Protein AF-A0A928SV42-F1 (afdb_monomer_lite)

Secondary structure (DSSP, 8-state):
-PEEEE--GGGTTPEEEEESS-TT-EE-TTSEEEEEEETTEEEEEEPSS-EEEEEE---SS-B--TT-EEEEEESTT------TTTEEEEEEEEEEE-TTT--EEEE-SS-SEEE-TTT--EEE--HHIIIIIIHHHHHHHTSTT-EE--B-TTS-EEEEEE---B-TTT-PBPPHHHHHHHHHHHTTT--EEEE-TTT--EEEEEPPPTTHHHHSTTEEEEEEE---PPPSSPPPPEEEE-TTT-PEEEE-SS-SEEE-TTT--EEEPPHHHHHHHS--PPP--EEEEEE--

Radius of gyration: 22.11 Å; chains: 1; bounding box: 54×41×66 Å

pLDDT: mean 91.89, std 8.22, range [43.06, 98.31]

Foldseek 3Di:
DWDFFWAAQVCAQWWWDFAPDDFLAWFAFQQFGGWTADPNDIDTDGGHHTETFHFAQADDRDGDGHGHTGTIGDHRVDDLLDDLLFKWKKKKFKWWADPPPRDIATDQDQDQWAARLPWRDIDGCDPCNCQVVPLVQQVQQSPGNGWGFDDDDNGMTITMHRGADADQPRRHHFRVVLVVVQLVQQVVVHWGWGADPPPRDIKTKHARDPCVCVRHPQFRIKIRGDRPDDPPPQQAWDWDQDPPPRDTDTDQQNGQWDQDPPPRDTDGHDPVRNCSRRPRDDRTMMMTMGGRD

Structure (mmCIF, N/CA/C/O backbone):
data_AF-A0A928SV42-F1
#
_entry.id   AF-A0A928SV42-F1
#
loop_
_atom_site.group_PDB
_atom_site.id
_atom_site.type_symbol
_atom_site.label_atom_id
_atom_site.label_alt_id
_atom_site.label_comp_id
_atom_site.label_asym_id
_atom_site.label_entity_id
_atom_site.label_seq_id
_atom_site.pdbx_PDB_ins_code
_atom_site.Cartn_x
_atom_site.Cartn_y
_atom_site.Cartn_z
_atom_site.occupancy
_atom_site.B_iso_or_equiv
_atom_site.auth_seq_id
_atom_site.auth_comp_id
_atom_site.auth_asym_id
_atom_site.auth_atom_id
_atom_site.pdbx_PDB_model_num
ATOM 1 N N . MET A 1 1 ? 2.203 -3.715 23.161 1.00 85.88 1 MET A N 1
ATOM 2 C CA . MET A 1 1 ? 2.056 -3.265 21.767 1.00 85.88 1 MET A CA 1
ATOM 3 C C . MET A 1 1 ? 0.666 -3.636 21.308 1.00 85.88 1 MET A C 1
ATOM 5 O O . MET A 1 1 ? 0.313 -4.813 21.432 1.00 85.88 1 MET A O 1
ATOM 9 N N . PRO A 1 2 ? -0.079 -2.678 20.741 1.00 92.88 2 PRO A N 1
ATOM 10 C CA . PRO A 1 2 ? -1.390 -2.936 20.174 1.00 92.88 2 PRO A CA 1
ATOM 11 C C . PRO A 1 2 ? -1.325 -4.032 19.109 1.00 92.88 2 PRO A C 1
ATOM 13 O O . PRO A 1 2 ? -0.446 -4.031 18.241 1.00 92.88 2 PRO A O 1
ATOM 16 N N . LYS A 1 3 ? -2.269 -4.966 19.161 1.00 95.31 3 LYS A N 1
ATOM 17 C CA . LYS A 1 3 ? -2.487 -5.986 18.138 1.00 95.31 3 LYS A CA 1
ATOM 18 C C . LYS A 1 3 ? -3.534 -5.487 17.149 1.00 95.31 3 LYS A C 1
ATOM 20 O O . LYS A 1 3 ? -4.475 -4.786 17.509 1.00 95.31 3 LYS A O 1
ATOM 25 N N . THR A 1 4 ? -3.341 -5.808 15.875 1.00 96.50 4 THR A N 1
ATOM 26 C CA . THR A 1 4 ? -4.269 -5.419 14.809 1.00 96.50 4 THR A CA 1
ATOM 27 C C . THR A 1 4 ? -5.269 -6.539 14.569 1.00 96.50 4 THR A C 1
ATOM 29 O O . THR A 1 4 ? -4.887 -7.632 14.155 1.00 96.50 4 THR A O 1
ATOM 32 N N . GLU A 1 5 ? -6.548 -6.257 14.788 1.00 97.38 5 GLU A N 1
ATOM 33 C CA . GLU A 1 5 ? -7.643 -7.124 14.364 1.00 97.38 5 GLU A CA 1
ATOM 34 C C . GLU A 1 5 ? -7.784 -7.028 12.848 1.00 97.38 5 GLU A C 1
ATOM 36 O O . GLU A 1 5 ? -7.857 -5.930 12.284 1.00 97.38 5 GLU A O 1
ATOM 41 N N . ARG A 1 6 ? -7.800 -8.176 12.174 1.00 96.19 6 ARG A N 1
ATOM 42 C CA . ARG A 1 6 ? -7.808 -8.255 10.711 1.00 96.19 6 ARG A CA 1
ATOM 43 C C . ARG A 1 6 ? -9.040 -8.983 10.225 1.00 96.19 6 ARG A C 1
ATOM 45 O O . ARG A 1 6 ? -9.454 -9.970 10.827 1.00 96.19 6 ARG A O 1
ATOM 52 N N . LEU A 1 7 ? -9.581 -8.533 9.099 1.00 95.81 7 LEU A N 1
ATOM 53 C CA . LEU A 1 7 ? -10.720 -9.192 8.486 1.00 95.81 7 LEU A CA 1
ATOM 54 C C . LEU A 1 7 ? -10.340 -10.639 8.116 1.00 95.81 7 LEU A C 1
ATOM 56 O O . LEU A 1 7 ? -9.381 -10.832 7.363 1.00 95.81 7 LEU A O 1
ATOM 60 N N . PRO A 1 8 ? -11.049 -11.663 8.613 1.00 96.06 8 PRO A N 1
ATOM 61 C CA . PRO A 1 8 ? -10.744 -13.049 8.281 1.00 96.06 8 PRO A CA 1
ATOM 62 C C . PRO A 1 8 ? -11.013 -13.334 6.799 1.00 96.06 8 PRO A C 1
ATOM 64 O O . PRO A 1 8 ? -11.839 -12.680 6.162 1.00 96.06 8 PRO A O 1
ATOM 67 N N . GLU A 1 9 ? -10.345 -14.351 6.254 1.00 95.31 9 GLU A N 1
ATOM 68 C CA . GLU A 1 9 ? -10.450 -14.721 4.836 1.00 95.31 9 GLU A CA 1
ATOM 69 C C . GLU A 1 9 ? -11.892 -15.018 4.403 1.00 95.31 9 GLU A C 1
ATOM 71 O O . GLU A 1 9 ? -12.329 -14.566 3.347 1.00 95.31 9 GLU A O 1
ATOM 76 N N . ALA A 1 10 ? -12.670 -15.664 5.277 1.00 96.06 10 ALA A N 1
ATOM 77 C CA . ALA A 1 10 ? -14.082 -15.974 5.053 1.00 96.06 10 ALA A CA 1
ATOM 78 C C . ALA A 1 10 ? -14.989 -14.738 4.876 1.00 96.06 10 ALA A C 1
ATOM 80 O O . ALA A 1 10 ? -16.115 -14.876 4.404 1.00 96.06 10 ALA A O 1
ATOM 81 N N . LEU A 1 11 ? -14.522 -13.543 5.258 1.00 95.19 11 LEU A N 1
ATOM 82 C CA . LEU A 1 11 ? -15.243 -12.278 5.089 1.00 95.19 11 LEU A CA 1
ATOM 83 C C . LEU A 1 11 ? -14.658 -11.410 3.963 1.00 95.19 11 LEU A C 1
ATOM 85 O O . LEU A 1 11 ? -15.044 -10.252 3.816 1.00 95.19 11 LEU A O 1
ATOM 89 N N . GLY A 1 12 ? -13.745 -11.941 3.145 1.00 94.06 12 GLY A N 1
ATOM 90 C CA . GLY A 1 12 ? -13.214 -11.226 1.988 1.00 94.06 12 GLY A CA 1
ATOM 91 C C . GLY A 1 12 ? -14.319 -10.796 1.017 1.00 94.06 12 GLY A C 1
ATOM 92 O O . GLY A 1 12 ? -15.141 -11.600 0.585 1.00 94.06 12 GLY A O 1
ATOM 93 N N . GLY A 1 13 ? -14.344 -9.511 0.666 1.00 92.81 13 GLY A N 1
ATOM 94 C CA . GLY A 1 13 ? -15.374 -8.918 -0.187 1.00 92.81 13 GLY A CA 1
ATOM 95 C C . GLY A 1 13 ? -16.662 -8.532 0.548 1.00 92.81 13 GLY A C 1
ATOM 96 O O . GLY A 1 13 ? -17.603 -8.089 -0.120 1.00 92.81 13 GLY A O 1
ATOM 97 N N . ALA A 1 14 ? -16.714 -8.681 1.877 1.00 95.31 14 ALA A N 1
ATOM 98 C CA . ALA A 1 14 ? -17.817 -8.199 2.700 1.00 95.31 14 ALA A CA 1
ATOM 99 C C . ALA A 1 14 ? -17.768 -6.673 2.868 1.00 95.31 14 ALA A C 1
ATOM 101 O O . ALA A 1 14 ? -16.708 -6.053 2.793 1.00 95.31 14 ALA A O 1
ATOM 102 N N . GLU A 1 15 ? -18.925 -6.070 3.092 1.00 95.31 15 GLU A N 1
ATOM 103 C CA . GLU A 1 15 ? -19.102 -4.632 3.284 1.00 95.31 15 GLU A CA 1
ATOM 104 C C . GLU A 1 15 ? -19.265 -4.324 4.772 1.00 95.31 15 GLU A C 1
ATOM 106 O O . GLU A 1 15 ? -20.110 -4.927 5.432 1.00 95.31 15 GLU A O 1
ATOM 111 N N . PHE A 1 16 ? -18.448 -3.434 5.326 1.00 95.56 16 PHE A N 1
ATOM 112 C CA . PHE A 1 16 ? -18.548 -3.036 6.726 1.00 95.56 16 PHE A CA 1
ATOM 113 C C . PHE A 1 16 ? -19.890 -2.355 7.015 1.00 95.56 16 PHE A C 1
ATOM 115 O O . PHE A 1 16 ? -20.405 -1.609 6.188 1.00 95.56 16 PHE A O 1
ATOM 122 N N . ARG A 1 17 ? -20.457 -2.619 8.198 1.00 95.81 17 ARG A N 1
ATOM 123 C CA . ARG A 1 17 ? -21.698 -1.981 8.661 1.00 95.81 17 ARG A CA 1
ATOM 124 C C . ARG A 1 17 ? -21.483 -1.178 9.934 1.00 95.81 17 ARG A C 1
ATOM 126 O O . ARG A 1 17 ? -21.718 0.024 9.943 1.00 95.81 17 ARG A O 1
ATOM 133 N N . ALA A 1 18 ? -21.050 -1.829 11.011 1.00 95.94 18 ALA A N 1
ATOM 134 C CA . ALA A 1 18 ? -20.870 -1.162 12.298 1.00 95.94 18 ALA A CA 1
ATOM 135 C C . ALA A 1 18 ? -19.917 -1.921 13.221 1.00 95.94 18 ALA A C 1
ATOM 137 O O . ALA A 1 18 ? -19.860 -3.155 13.192 1.00 95.94 18 ALA A O 1
ATOM 138 N N . PHE A 1 19 ? -19.235 -1.184 14.099 1.00 97.19 19 PHE A N 1
ATOM 139 C CA . PHE A 1 19 ? -18.562 -1.758 15.263 1.00 97.19 19 PHE A CA 1
ATOM 140 C C . PHE A 1 19 ? -19.586 -2.142 16.330 1.00 97.19 19 PHE A C 1
ATOM 142 O O . PHE A 1 19 ? -20.611 -1.487 16.484 1.00 97.19 19 PHE A O 1
ATOM 149 N N . SER A 1 20 ? -19.293 -3.208 17.071 1.00 97.00 20 SER A N 1
ATOM 150 C CA . SER A 1 20 ? -20.103 -3.647 18.216 1.00 97.00 20 SER A CA 1
ATOM 151 C C . SER A 1 20 ? -19.760 -2.903 19.511 1.00 97.00 20 SER A C 1
ATOM 153 O O . SER A 1 20 ? -20.495 -3.021 20.484 1.00 97.00 20 SER A O 1
ATOM 155 N N . LEU A 1 21 ? -18.644 -2.167 19.522 1.00 96.12 21 LEU A N 1
ATOM 156 C CA . LEU A 1 21 ? -18.086 -1.486 20.687 1.00 96.12 21 LEU A CA 1
ATOM 157 C C . LEU A 1 21 ? -17.538 -0.108 20.303 1.00 96.12 21 LEU A C 1
ATOM 159 O O . LEU A 1 21 ? -17.185 0.148 19.145 1.00 96.12 21 LEU A O 1
ATOM 163 N N . ASP A 1 22 ? -17.412 0.753 21.303 1.00 96.62 22 ASP A N 1
ATOM 164 C CA . ASP A 1 22 ? -16.720 2.032 21.220 1.00 96.62 22 ASP A CA 1
ATOM 165 C C . ASP A 1 22 ? -15.267 1.945 21.678 1.00 96.62 22 ASP A C 1
ATOM 167 O O . ASP A 1 22 ? -14.860 1.031 22.396 1.00 96.62 22 ASP A O 1
ATOM 171 N N . GLU A 1 23 ? -14.458 2.896 21.215 1.00 95.31 23 GLU A N 1
ATOM 172 C CA . GLU A 1 23 ? -13.064 2.989 21.639 1.00 95.31 23 GLU A CA 1
ATOM 173 C C . GLU A 1 23 ? -12.984 3.208 23.156 1.00 95.31 23 GLU A C 1
ATOM 175 O O . GLU A 1 23 ? -13.787 3.931 23.743 1.00 95.31 23 GLU A O 1
ATOM 180 N N . GLY A 1 24 ? -12.028 2.543 23.800 1.00 96.44 24 GLY A N 1
ATOM 181 C CA . GL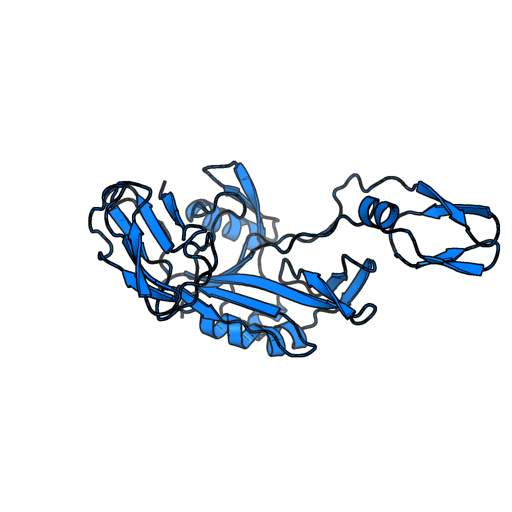Y A 1 24 ? -11.889 2.498 25.254 1.00 96.44 24 GLY A CA 1
ATOM 182 C C . GLY A 1 24 ? -12.682 1.378 25.936 1.00 96.44 24 GLY A C 1
ATOM 183 O O . GLY A 1 24 ? -12.425 1.094 27.106 1.00 96.44 24 GLY A O 1
ATOM 184 N N . GLN A 1 25 ? -13.592 0.687 25.237 1.00 97.94 25 GLN A N 1
ATOM 185 C CA . GLN A 1 25 ? -14.329 -0.438 25.819 1.00 97.94 25 GLN A CA 1
ATOM 186 C C . GLN A 1 25 ? -13.505 -1.739 25.815 1.00 97.94 25 GLN A C 1
ATOM 188 O O . GLN A 1 25 ? -12.741 -1.988 24.876 1.00 97.94 25 GLN A O 1
ATOM 193 N N . PRO A 1 26 ? -13.638 -2.584 26.858 1.00 98.12 26 PRO A N 1
ATOM 194 C CA . PRO A 1 26 ? -13.000 -3.892 26.888 1.00 98.12 26 PRO A CA 1
ATOM 195 C C . PRO A 1 26 ? -13.658 -4.853 25.890 1.00 98.12 26 PRO A C 1
ATOM 197 O O . PRO A 1 26 ? -14.863 -4.790 25.659 1.00 98.12 26 PRO A O 1
ATOM 200 N N . ILE A 1 27 ? -12.866 -5.773 25.348 1.00 98.31 27 ILE A N 1
ATOM 201 C CA . ILE A 1 27 ? -13.302 -6.850 24.460 1.00 98.31 27 ILE A CA 1
ATOM 202 C C . ILE A 1 27 ? -12.540 -8.132 24.797 1.00 98.31 27 ILE A C 1
ATOM 204 O O . ILE A 1 27 ? -11.339 -8.098 25.077 1.00 98.31 27 ILE A O 1
ATOM 208 N N . ARG A 1 28 ? -13.227 -9.273 24.789 1.00 98.06 28 ARG A N 1
ATOM 209 C CA . ARG A 1 28 ? -12.609 -10.595 24.941 1.00 98.06 28 ARG A CA 1
ATOM 210 C C . ARG A 1 28 ? -12.505 -11.300 23.599 1.00 98.06 28 ARG A C 1
ATOM 212 O O . ARG A 1 28 ? -13.320 -11.104 22.700 1.00 98.06 28 ARG A O 1
ATOM 219 N N . GLU A 1 29 ? -11.517 -12.175 23.489 1.00 98.06 29 GLU A N 1
ATOM 220 C CA . GLU A 1 29 ? -11.391 -13.076 22.349 1.00 98.06 29 GLU A CA 1
ATOM 221 C C . GLU A 1 29 ? -12.702 -13.852 22.139 1.00 98.06 29 GLU A C 1
ATOM 223 O O . GLU A 1 29 ? -13.310 -14.367 23.080 1.00 98.06 29 GLU A O 1
ATOM 228 N N . GLY A 1 30 ? -13.167 -13.890 20.891 1.00 97.88 30 GLY A N 1
ATOM 229 C CA . GLY A 1 30 ? -14.438 -14.497 20.516 1.00 97.88 30 GLY A CA 1
ATOM 230 C C . GLY A 1 30 ? -15.665 -13.594 20.686 1.00 97.88 30 GLY A C 1
ATOM 231 O O . GLY A 1 30 ? -16.728 -13.953 20.174 1.00 97.88 30 GLY A O 1
ATOM 232 N N . GLU A 1 31 ? -15.574 -12.425 21.324 1.00 98.19 31 GLU A N 1
ATOM 233 C CA . GLU A 1 31 ? -16.696 -11.478 21.394 1.00 98.19 31 GLU A CA 1
ATOM 234 C C . GLU A 1 31 ? -16.912 -10.744 20.055 1.00 98.19 31 GLU A C 1
ATOM 236 O O . GLU A 1 31 ? -15.971 -10.593 19.270 1.00 98.19 31 GLU A O 1
ATOM 241 N N . PRO A 1 32 ? -18.149 -10.310 19.744 1.00 98.25 32 PRO A N 1
ATOM 242 C CA . PRO A 1 32 ? -18.433 -9.491 18.566 1.00 98.25 32 PRO A CA 1
ATOM 243 C C . PRO A 1 32 ? -17.602 -8.203 18.544 1.00 98.25 32 PRO A C 1
ATOM 245 O O . PRO A 1 32 ? -17.671 -7.401 19.470 1.00 98.25 32 PRO A O 1
ATOM 248 N N . LEU A 1 33 ? -16.851 -7.989 17.463 1.00 97.81 33 LEU A N 1
ATOM 249 C CA . LEU A 1 33 ? -16.074 -6.767 17.241 1.00 97.81 33 LEU A CA 1
ATOM 250 C C . LEU A 1 33 ? -16.775 -5.840 16.246 1.00 97.81 33 LEU A C 1
ATOM 252 O O . LEU A 1 33 ? -16.902 -4.637 16.476 1.00 97.81 33 LEU A O 1
ATOM 256 N N . ALA A 1 34 ? -17.210 -6.398 15.119 1.00 97.62 34 ALA A N 1
ATOM 257 C CA . ALA A 1 34 ? -17.784 -5.650 14.010 1.00 97.62 34 ALA A CA 1
ATOM 258 C C . ALA A 1 34 ? -18.753 -6.515 13.202 1.00 97.62 34 ALA A C 1
ATOM 260 O O . ALA A 1 34 ? -18.674 -7.744 13.197 1.00 97.62 34 ALA A O 1
ATOM 261 N N . SER A 1 35 ? -19.663 -5.860 12.494 1.00 96.94 35 SER A N 1
ATOM 262 C CA . SER A 1 35 ? -20.641 -6.485 11.612 1.00 96.94 35 SER A CA 1
ATOM 263 C C . SER A 1 35 ? -20.386 -6.101 10.158 1.00 96.94 35 SER A C 1
ATOM 265 O O . SER A 1 35 ? -19.984 -4.976 9.852 1.00 96.94 35 SER A O 1
ATOM 267 N N . PHE A 1 36 ? -20.618 -7.060 9.266 1.00 97.31 36 PHE A N 1
ATOM 268 C CA . PHE A 1 36 ? -20.375 -6.950 7.834 1.00 97.31 36 PHE A CA 1
ATOM 269 C C . PHE A 1 36 ? -21.547 -7.537 7.046 1.00 97.31 36 PHE A C 1
ATOM 271 O O . PHE A 1 36 ? -22.168 -8.498 7.490 1.00 97.31 36 PHE A O 1
ATOM 278 N N . ALA A 1 37 ? -21.833 -7.01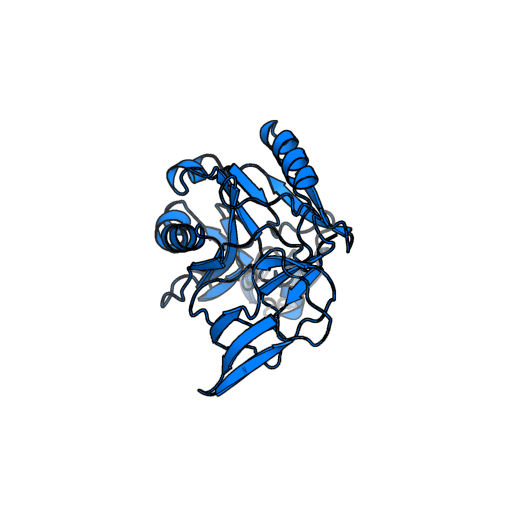6 5.859 1.00 96.81 37 ALA A N 1
ATOM 279 C CA . ALA A 1 37 ? -22.747 -7.627 4.905 1.00 96.81 37 ALA A CA 1
ATOM 280 C C . ALA A 1 37 ? -21.974 -8.448 3.862 1.00 96.81 37 ALA A C 1
ATOM 282 O O . ALA A 1 37 ? -21.096 -7.931 3.173 1.00 96.81 37 ALA A O 1
ATOM 283 N N . LEU A 1 38 ? -22.321 -9.727 3.714 1.00 96.44 38 LEU A N 1
ATOM 284 C CA . LEU A 1 38 ? -21.756 -10.626 2.705 1.00 96.44 38 LEU A CA 1
ATOM 285 C C . LEU A 1 38 ? -22.886 -11.409 2.034 1.00 96.44 38 LEU A C 1
ATOM 287 O O . LEU A 1 38 ? -23.622 -12.143 2.690 1.00 96.44 38 LEU A O 1
ATOM 291 N N . GLY A 1 39 ? -23.060 -11.221 0.722 1.00 94.50 39 GLY A N 1
ATOM 292 C CA . GLY A 1 39 ? -24.150 -11.861 -0.024 1.00 94.50 39 GLY A CA 1
ATOM 293 C C . GLY A 1 39 ? -25.543 -11.513 0.521 1.00 94.50 39 GLY A C 1
ATOM 294 O O . GLY A 1 39 ? -26.403 -12.385 0.609 1.00 94.50 39 GLY A O 1
ATOM 295 N N . GLY A 1 40 ? -25.741 -10.266 0.964 1.00 93.69 40 GLY A N 1
ATOM 296 C CA . GLY A 1 40 ? -27.005 -9.788 1.541 1.00 93.69 40 GLY A CA 1
ATOM 297 C C . GLY A 1 40 ? -27.293 -10.265 2.969 1.00 93.69 40 GLY A C 1
ATOM 298 O O . GLY A 1 40 ? -28.338 -9.927 3.517 1.00 93.69 40 GLY A O 1
ATOM 299 N N . LYS A 1 41 ? -26.391 -11.033 3.594 1.00 96.94 41 LYS A N 1
ATOM 300 C CA . LYS A 1 41 ? -26.525 -11.480 4.986 1.00 96.94 41 LYS A CA 1
ATOM 301 C C . LYS A 1 41 ? -25.601 -10.686 5.895 1.00 96.94 41 LYS A C 1
ATOM 303 O O . LYS A 1 41 ? -24.447 -10.450 5.544 1.00 96.94 41 LYS A O 1
ATOM 308 N N . LEU A 1 42 ? -26.100 -10.331 7.077 1.00 97.38 42 LEU A N 1
ATOM 309 C CA . LEU A 1 42 ? -25.280 -9.767 8.142 1.00 97.38 42 LEU A CA 1
ATOM 310 C C . LEU A 1 42 ? -24.448 -10.884 8.786 1.00 97.38 42 LEU A C 1
ATOM 312 O O . LEU A 1 42 ? -24.989 -11.898 9.225 1.00 97.38 42 LEU A O 1
ATOM 316 N N . VAL A 1 43 ? -23.136 -10.691 8.842 1.00 97.56 43 VAL A N 1
ATOM 317 C CA . VAL A 1 43 ? -22.163 -11.598 9.449 1.00 97.56 43 VAL A CA 1
ATOM 318 C C . VAL A 1 43 ? -21.361 -10.826 10.489 1.00 97.56 43 VAL A C 1
ATOM 320 O O . VAL A 1 43 ? -21.016 -9.663 10.290 1.00 97.56 43 VAL A O 1
ATOM 323 N N . VAL A 1 44 ? -21.073 -11.466 11.619 1.00 97.69 44 VAL A N 1
ATOM 324 C CA . VAL A 1 44 ? -20.334 -10.855 12.728 1.00 97.69 44 VAL A CA 1
ATOM 325 C C . VAL A 1 44 ? -18.889 -11.332 12.696 1.00 97.69 44 VAL A C 1
ATOM 327 O O . VAL A 1 44 ? -18.623 -12.532 12.764 1.00 97.69 44 VAL A O 1
ATOM 330 N N . MET A 1 45 ? -17.958 -10.386 12.632 1.00 97.44 45 MET A N 1
ATOM 331 C CA . MET A 1 45 ? -16.553 -10.620 12.936 1.00 97.44 45 MET A CA 1
ATOM 332 C C . MET A 1 45 ? -16.374 -10.629 14.454 1.00 97.44 45 MET A C 1
ATOM 334 O O . MET A 1 45 ? -16.816 -9.713 15.152 1.00 97.44 45 MET A O 1
ATOM 338 N N . ARG A 1 46 ? -15.703 -11.664 14.955 1.00 98.19 46 ARG A N 1
ATOM 339 C CA . ARG A 1 46 ? -15.334 -11.799 16.365 1.00 98.19 46 ARG A CA 1
ATOM 340 C C . ARG A 1 46 ? -13.876 -11.400 16.561 1.00 98.19 46 ARG A C 1
ATOM 342 O O . ARG A 1 46 ? -13.077 -11.601 15.648 1.00 98.19 46 ARG A O 1
ATOM 349 N N . ALA A 1 47 ? -13.549 -10.844 17.722 1.00 97.94 47 ALA A N 1
ATOM 350 C CA . ALA A 1 47 ? -12.174 -10.481 18.040 1.00 97.94 47 ALA A CA 1
ATOM 351 C C . ALA A 1 47 ? -11.273 -11.707 18.184 1.00 97.94 47 ALA A C 1
ATOM 353 O O . ALA A 1 47 ? -11.693 -12.745 18.701 1.00 97.94 47 ALA A O 1
ATOM 354 N N . THR A 1 48 ? -10.029 -11.556 17.742 1.00 97.56 48 THR A N 1
ATOM 355 C CA . THR A 1 48 ? -8.970 -12.566 17.853 1.00 97.56 48 THR A CA 1
ATOM 356 C C . THR A 1 48 ? -8.046 -12.321 19.043 1.00 97.56 48 THR A C 1
ATOM 358 O O . THR A 1 48 ? -7.260 -13.194 19.394 1.00 97.56 48 THR A O 1
ATOM 361 N N . HIS A 1 49 ? -8.162 -11.164 19.695 1.00 97.44 49 HIS A N 1
ATOM 362 C CA . HIS A 1 49 ? -7.397 -10.802 20.880 1.00 97.44 49 HIS A CA 1
ATOM 363 C C . HIS A 1 49 ? -8.319 -10.241 21.965 1.00 97.44 49 HIS A C 1
ATOM 365 O O . HIS A 1 49 ? -9.329 -9.595 21.684 1.00 97.44 49 HIS A O 1
ATOM 371 N N . SER A 1 50 ? -7.940 -10.461 23.224 1.00 97.94 50 SER A N 1
ATOM 372 C CA . SER A 1 50 ? -8.566 -9.802 24.373 1.00 97.94 50 SER A CA 1
ATOM 373 C C . SER A 1 50 ? -7.834 -8.502 24.713 1.00 97.94 50 SER A C 1
ATOM 375 O O . SER A 1 50 ? -6.610 -8.434 24.597 1.00 97.94 50 SER A O 1
ATOM 377 N N . GLY A 1 51 ? -8.558 -7.491 25.189 1.00 97.62 51 GLY A N 1
ATOM 378 C CA . GLY A 1 51 ? -7.983 -6.221 25.626 1.00 97.62 51 GLY A CA 1
ATOM 379 C C . GLY A 1 51 ? -9.014 -5.100 25.662 1.00 97.62 51 GLY A C 1
ATOM 380 O O . GLY A 1 51 ? -10.165 -5.308 26.033 1.00 97.62 51 GLY A O 1
ATOM 381 N N . THR A 1 52 ? -8.591 -3.912 25.260 1.00 98.00 52 THR A N 1
ATOM 382 C CA . THR A 1 52 ? -9.415 -2.723 25.050 1.00 98.00 52 THR A CA 1
ATOM 383 C C . THR A 1 52 ? -9.374 -2.357 23.574 1.00 98.00 52 THR A C 1
ATOM 385 O O . THR A 1 52 ? -8.303 -2.379 22.967 1.00 98.00 52 THR A O 1
ATOM 388 N N . LEU A 1 53 ? -10.523 -2.006 22.991 1.00 97.50 53 LEU A N 1
ATOM 389 C CA . LEU A 1 53 ? -10.584 -1.449 21.641 1.00 97.50 53 LEU A CA 1
ATOM 390 C C . LEU A 1 53 ? -9.923 -0.064 21.647 1.00 97.50 53 LEU A C 1
ATOM 392 O O . LEU A 1 53 ? -10.511 0.902 22.120 1.00 97.50 53 LEU A O 1
ATOM 396 N N . LEU A 1 54 ? -8.693 0.034 21.148 1.00 95.75 54 LEU A N 1
ATOM 397 C CA . LEU A 1 54 ? -7.911 1.272 21.180 1.00 95.75 54 LEU A CA 1
ATOM 398 C C . LEU A 1 54 ? -8.245 2.200 20.015 1.00 95.75 54 LEU A C 1
ATOM 400 O O . LEU A 1 54 ? -8.207 3.418 20.165 1.00 95.75 54 LEU A O 1
ATOM 404 N N . ARG A 1 55 ? -8.530 1.630 18.839 1.00 94.62 55 ARG A N 1
ATOM 405 C CA . ARG A 1 55 ? -8.787 2.407 17.622 1.00 94.62 55 ARG A CA 1
ATOM 406 C C . ARG A 1 55 ? -9.623 1.626 16.617 1.00 94.62 55 ARG A C 1
ATOM 408 O O . ARG A 1 55 ? -9.317 0.468 16.328 1.00 94.62 55 ARG A O 1
ATOM 415 N N . LYS A 1 56 ? -10.613 2.284 16.023 1.00 95.00 56 LYS A N 1
ATOM 416 C CA . LYS A 1 56 ? -11.340 1.820 14.832 1.00 95.00 56 LYS A CA 1
ATOM 417 C C . LYS A 1 56 ? -10.550 2.247 13.586 1.00 95.00 56 LYS A C 1
ATOM 419 O O . LYS A 1 56 ? -10.231 3.422 13.439 1.00 95.00 56 LYS A O 1
ATOM 424 N N . LEU A 1 57 ? -10.176 1.305 12.715 1.00 94.00 57 LEU A N 1
ATOM 425 C CA . LEU A 1 57 ? -9.331 1.582 11.536 1.00 94.00 57 LEU A CA 1
ATOM 426 C C . LEU A 1 57 ? -10.107 1.641 10.217 1.00 94.00 57 LEU A C 1
ATOM 428 O O . LEU A 1 57 ? -9.546 2.016 9.193 1.00 94.00 57 LEU A O 1
ATOM 432 N N . ILE A 1 58 ? -11.379 1.262 10.230 1.00 91.75 58 ILE A N 1
ATOM 433 C CA . ILE A 1 58 ? -12.278 1.373 9.083 1.00 91.75 58 ILE A CA 1
ATOM 434 C C . ILE A 1 58 ? -13.484 2.213 9.475 1.00 91.75 58 ILE A C 1
ATOM 436 O O . ILE A 1 58 ? -13.899 2.215 10.634 1.00 91.75 58 ILE A O 1
ATOM 440 N N . SER A 1 59 ? -14.040 2.920 8.505 1.00 82.94 59 SER A N 1
ATOM 441 C CA . SER A 1 59 ? -15.264 3.697 8.646 1.00 82.94 59 SER A CA 1
ATOM 442 C C . SER A 1 59 ? -16.142 3.469 7.414 1.00 82.94 59 SER A C 1
ATOM 444 O O . SER A 1 59 ? -15.644 3.048 6.369 1.00 82.94 59 SER A O 1
ATOM 446 N N . GLU A 1 60 ? -17.445 3.728 7.567 1.00 78.31 60 GLU A N 1
ATOM 447 C CA . GLU A 1 60 ? -18.440 3.736 6.480 1.00 78.31 60 GLU A CA 1
ATOM 448 C C . GLU A 1 60 ? -18.692 2.388 5.777 1.00 78.31 60 GLU A C 1
ATOM 450 O O . GLU A 1 60 ? -18.045 1.381 6.050 1.00 78.31 60 GLU A O 1
ATOM 455 N N . GLU A 1 61 ? -19.676 2.364 4.873 1.00 79.44 61 GLU A N 1
ATOM 456 C CA . GLU A 1 61 ? -20.102 1.200 4.083 1.00 79.44 61 GLU A CA 1
ATOM 457 C C . GLU A 1 61 ? -19.022 0.755 3.082 1.00 79.44 61 GLU A C 1
ATOM 459 O O . GLU A 1 61 ? -19.091 0.954 1.869 1.00 79.44 61 GLU A O 1
ATOM 464 N N . LEU A 1 62 ? -17.960 0.168 3.624 1.00 85.00 62 LEU A N 1
ATOM 465 C CA . LEU A 1 62 ? -16.728 -0.103 2.913 1.00 85.00 62 LEU A CA 1
ATOM 466 C C . LEU A 1 62 ? -16.603 -1.582 2.587 1.00 85.00 62 LEU A C 1
ATOM 468 O O . LEU A 1 62 ? -16.576 -2.434 3.474 1.00 85.00 62 LEU A O 1
ATOM 472 N N . ARG A 1 63 ? -16.422 -1.899 1.304 1.00 89.62 63 ARG A N 1
ATOM 473 C CA . ARG A 1 63 ? -16.047 -3.253 0.893 1.00 89.62 63 ARG A CA 1
ATOM 474 C C . ARG A 1 63 ? -14.600 -3.551 1.296 1.00 89.62 63 ARG A C 1
ATOM 476 O O . ARG A 1 63 ? -13.662 -2.886 0.842 1.00 89.62 63 ARG A O 1
ATOM 483 N N . CYS A 1 64 ? -14.413 -4.561 2.135 1.00 90.38 64 CYS A N 1
ATOM 484 C CA . CYS A 1 64 ? -13.121 -4.938 2.693 1.00 90.38 64 CYS A CA 1
ATOM 485 C C . CYS A 1 64 ? -12.566 -6.192 2.011 1.00 90.38 64 CYS A C 1
ATOM 487 O O . CYS A 1 64 ? -13.302 -7.109 1.646 1.00 90.38 64 CYS A O 1
ATOM 489 N N . ALA A 1 65 ? -11.250 -6.236 1.832 1.00 90.06 65 ALA A N 1
ATOM 490 C CA . ALA A 1 65 ? -10.545 -7.418 1.365 1.00 90.06 65 ALA A CA 1
ATOM 491 C C . ALA A 1 65 ? -10.150 -8.303 2.552 1.00 90.06 65 ALA A C 1
ATOM 493 O O . ALA A 1 65 ? -9.987 -7.832 3.681 1.00 90.06 65 ALA A O 1
ATOM 494 N N . ALA A 1 66 ? -9.955 -9.594 2.286 1.00 92.31 66 ALA A N 1
ATOM 495 C CA . ALA A 1 66 ? -9.404 -10.511 3.272 1.00 92.31 66 ALA A CA 1
ATOM 496 C C . ALA A 1 66 ? -8.081 -9.964 3.832 1.00 92.31 66 ALA A C 1
ATOM 498 O O . ALA A 1 66 ? -7.182 -9.553 3.093 1.00 92.31 66 ALA A O 1
ATOM 499 N N . GLY A 1 67 ? -7.966 -9.963 5.155 1.00 91.56 67 GLY A N 1
ATOM 500 C CA . GLY A 1 67 ? -6.790 -9.501 5.866 1.00 91.56 67 GLY A CA 1
ATOM 501 C C . GLY A 1 67 ? -6.647 -7.984 5.990 1.00 91.56 67 GLY A C 1
ATOM 502 O O . GLY A 1 67 ? -5.603 -7.566 6.502 1.00 91.56 67 GLY A O 1
ATOM 503 N N . ASP A 1 68 ? -7.623 -7.179 5.551 1.00 91.88 68 ASP A N 1
ATOM 504 C CA . ASP A 1 68 ? -7.631 -5.736 5.816 1.00 91.88 68 ASP A CA 1
ATOM 505 C C . ASP A 1 68 ? -7.619 -5.463 7.335 1.00 91.88 68 ASP A C 1
ATOM 507 O O . ASP A 1 68 ? -8.261 -6.197 8.094 1.00 91.88 68 ASP A O 1
ATOM 511 N N . PRO A 1 69 ? -6.887 -4.436 7.801 1.00 94.88 69 PRO A N 1
ATOM 512 C CA . PRO A 1 69 ? -6.893 -4.042 9.205 1.00 94.88 69 PRO A CA 1
ATOM 513 C C . PRO A 1 69 ? -8.242 -3.405 9.565 1.00 94.88 69 PRO A C 1
ATOM 515 O O . PRO A 1 69 ? -8.720 -2.525 8.855 1.00 94.88 69 PRO A O 1
ATOM 518 N N . VAL A 1 70 ? -8.847 -3.853 10.664 1.00 96.00 70 VAL A N 1
ATOM 519 C CA . VAL A 1 70 ? -10.186 -3.436 11.114 1.00 96.00 70 VAL A CA 1
ATOM 520 C C . VAL A 1 70 ? -10.101 -2.571 12.368 1.00 96.00 70 VAL A C 1
ATOM 522 O O . VAL A 1 70 ? -10.751 -1.529 12.447 1.00 96.00 70 VAL A O 1
ATOM 525 N N . ALA A 1 71 ? -9.287 -2.976 13.342 1.00 96.62 71 ALA A N 1
ATOM 526 C CA . ALA A 1 71 ? -9.147 -2.275 14.615 1.00 96.62 71 ALA A CA 1
ATOM 527 C C . ALA A 1 71 ? -7.789 -2.537 15.276 1.00 96.62 71 ALA A C 1
ATOM 529 O O . ALA A 1 71 ? -7.085 -3.482 14.918 1.00 96.62 71 ALA A O 1
ATOM 530 N N . LEU A 1 72 ? -7.450 -1.716 16.269 1.00 96.88 72 LEU A N 1
ATOM 531 C CA . LEU A 1 72 ? -6.355 -1.961 17.205 1.00 96.88 72 LEU A CA 1
ATOM 532 C C . LEU A 1 72 ? -6.919 -2.365 18.568 1.00 96.88 72 LEU A C 1
ATOM 534 O O . LEU A 1 72 ? -7.787 -1.675 19.104 1.00 96.88 72 LEU A O 1
ATOM 538 N N . VAL A 1 73 ? -6.398 -3.451 19.133 1.00 97.31 73 VAL A N 1
ATOM 539 C CA . VAL A 1 73 ? -6.731 -3.956 20.472 1.00 97.31 73 VAL A CA 1
ATOM 540 C C . VAL A 1 73 ? -5.452 -4.035 21.301 1.00 97.31 73 VAL A C 1
ATOM 542 O O . VAL A 1 73 ? -4.435 -4.536 20.826 1.00 97.31 73 VAL A O 1
ATOM 545 N N . GLY A 1 74 ? -5.479 -3.542 22.536 1.00 96.56 74 GLY A N 1
ATOM 546 C CA . GLY A 1 74 ? -4.314 -3.558 23.427 1.00 96.56 74 GLY A CA 1
ATOM 547 C C . GLY A 1 74 ? -4.694 -3.385 24.893 1.00 96.56 74 GLY A C 1
ATOM 548 O O . GLY A 1 74 ? -5.837 -3.639 25.269 1.00 96.56 74 GLY A O 1
ATOM 549 N N . ALA A 1 75 ? -3.746 -2.995 25.741 1.00 96.94 75 ALA A N 1
ATOM 550 C CA . ALA A 1 75 ? -4.013 -2.784 27.162 1.00 96.94 75 ALA A CA 1
ATOM 551 C C . ALA A 1 75 ? -4.833 -1.502 27.400 1.00 96.94 75 ALA A C 1
ATOM 553 O O . ALA A 1 75 ? -4.737 -0.533 26.650 1.00 96.94 75 ALA A O 1
ATOM 554 N N . ALA A 1 76 ? -5.634 -1.473 28.468 1.00 95.94 76 ALA A N 1
ATOM 555 C CA . ALA A 1 76 ? -6.393 -0.280 28.832 1.00 95.94 76 ALA A CA 1
ATOM 556 C C . ALA A 1 76 ? -5.448 0.910 29.084 1.00 95.94 76 ALA A C 1
ATOM 558 O O . ALA A 1 76 ? -4.514 0.805 29.879 1.00 95.94 76 ALA A O 1
ATOM 559 N N . GLY A 1 77 ? -5.695 2.031 28.402 1.00 91.69 77 GLY A N 1
ATOM 560 C CA . GLY A 1 77 ? -4.840 3.221 28.471 1.00 91.69 77 GLY A CA 1
ATOM 561 C C . GLY A 1 77 ? -3.507 3.102 27.722 1.00 91.69 77 GLY A C 1
ATOM 562 O O . GLY A 1 77 ? -2.684 4.005 27.842 1.00 91.69 77 GLY A O 1
ATOM 563 N N . GLU A 1 78 ? -3.273 2.022 26.964 1.00 92.75 78 GLU A N 1
ATOM 564 C CA . GLU A 1 78 ? -2.107 1.918 26.081 1.00 92.75 78 GLU A CA 1
ATOM 565 C C . GLU A 1 78 ? -2.182 3.005 25.004 1.00 92.75 78 GLU A C 1
ATOM 567 O O . GLU A 1 78 ? -3.143 3.078 24.235 1.00 92.75 78 GLU A O 1
ATOM 572 N N . ASP A 1 79 ? -1.159 3.856 24.963 1.00 87.88 79 ASP A N 1
ATOM 573 C CA . ASP A 1 79 ? -1.043 4.896 23.952 1.00 87.88 79 ASP A CA 1
ATOM 574 C C . ASP A 1 79 ? -0.656 4.272 22.605 1.00 87.88 79 ASP A C 1
ATOM 576 O O . ASP A 1 79 ? 0.355 3.579 22.478 1.00 87.88 79 ASP A O 1
ATOM 580 N N . VAL A 1 80 ? -1.475 4.522 21.584 1.00 86.94 80 VAL A N 1
ATOM 581 C CA . VAL A 1 80 ? -1.186 4.115 20.203 1.00 86.94 80 VAL A CA 1
ATOM 582 C C . VAL A 1 80 ? -0.225 5.087 19.513 1.00 86.94 80 VAL A C 1
ATOM 584 O O . VAL A 1 80 ? 0.262 4.785 18.426 1.00 86.94 80 VAL A O 1
ATOM 587 N N . GLY A 1 81 ? 0.009 6.269 20.094 1.00 83.56 81 GLY A N 1
ATOM 588 C CA . GLY A 1 81 ? 0.846 7.350 19.567 1.00 83.56 81 GLY A CA 1
ATOM 589 C C . GLY A 1 81 ? 0.331 7.986 18.270 1.00 83.56 81 GLY A C 1
ATOM 590 O O . GLY A 1 81 ? 0.899 8.965 17.792 1.00 83.56 81 GLY A O 1
ATOM 591 N N . TYR A 1 82 ? -0.702 7.404 17.657 1.00 86.06 82 TYR A N 1
ATOM 592 C CA . TYR A 1 82 ? -1.296 7.834 16.401 1.00 86.06 82 TYR A CA 1
ATOM 593 C C . TYR A 1 82 ? -2.580 8.617 16.663 1.00 86.06 82 TYR A C 1
ATOM 595 O O . TYR A 1 82 ? -3.585 8.052 17.109 1.00 86.06 82 TYR A O 1
ATOM 603 N N . ASP A 1 83 ? -2.541 9.902 16.322 1.00 87.06 83 ASP A N 1
ATOM 604 C CA . ASP A 1 83 ? -3.696 10.789 16.318 1.00 87.06 83 ASP A CA 1
ATOM 605 C C . ASP A 1 83 ? -3.956 11.301 14.887 1.00 87.06 83 ASP A C 1
ATOM 607 O O . ASP A 1 83 ? -3.165 12.099 14.367 1.00 87.06 83 ASP A O 1
ATOM 611 N N . PRO A 1 84 ? -5.050 10.872 14.229 1.00 84.94 84 PRO A N 1
ATOM 612 C CA . PRO A 1 84 ? -5.389 11.348 12.893 1.00 84.94 84 PRO A CA 1
ATOM 613 C C . PRO A 1 84 ? -5.696 12.850 12.822 1.00 84.94 84 PRO A C 1
ATOM 615 O O . PRO A 1 84 ? -5.657 13.417 11.730 1.00 84.94 84 PRO A O 1
ATOM 618 N N . ALA A 1 85 ? -6.007 13.490 13.955 1.00 86.81 85 ALA A N 1
ATOM 619 C CA . ALA A 1 85 ? -6.193 14.935 14.031 1.00 86.81 85 ALA A CA 1
ATOM 620 C C . ALA A 1 85 ? -4.863 15.705 14.008 1.00 86.81 85 ALA A C 1
ATOM 622 O O . ALA A 1 85 ? -4.875 16.912 13.798 1.00 86.81 85 ALA A O 1
ATOM 623 N N . GLN A 1 86 ? -3.727 15.026 14.205 1.00 87.56 86 GLN A N 1
ATOM 624 C CA . GLN A 1 86 ? -2.387 15.615 14.105 1.00 87.56 86 GLN A CA 1
ATOM 625 C C . GLN A 1 86 ? -1.673 15.186 12.825 1.00 87.56 86 GLN A C 1
ATOM 627 O O . GLN A 1 86 ? -1.022 16.000 12.168 1.00 87.56 86 GLN A O 1
ATOM 632 N N . VAL A 1 87 ? -1.796 13.906 12.459 1.00 91.50 87 VAL A N 1
ATOM 633 C CA . VAL A 1 87 ? -1.140 13.334 11.282 1.00 91.50 87 VAL A CA 1
ATOM 634 C C . VAL A 1 87 ? -2.129 12.480 10.506 1.00 91.50 87 VAL A C 1
ATOM 636 O O . VAL A 1 87 ? -2.560 11.416 10.954 1.00 91.50 87 VAL A O 1
ATOM 639 N N . GLN A 1 88 ? -2.452 12.912 9.293 1.00 95.12 88 GLN A N 1
ATOM 640 C CA . GLN A 1 88 ? -3.265 12.115 8.382 1.00 95.12 88 GLN A CA 1
ATOM 641 C C . GLN A 1 88 ? -2.359 11.151 7.619 1.00 95.12 88 GLN A C 1
ATOM 643 O O . GLN A 1 88 ? -1.296 11.531 7.131 1.00 95.12 88 GLN A O 1
ATOM 648 N N . CYS A 1 89 ? -2.783 9.896 7.501 1.00 95.81 89 CYS A N 1
ATOM 649 C CA . CYS A 1 89 ? -1.985 8.836 6.896 1.00 95.81 89 CYS A CA 1
ATOM 650 C C . CYS A 1 89 ? -2.784 8.179 5.780 1.00 95.81 89 CYS A C 1
ATOM 652 O O . CYS A 1 89 ? -3.880 7.677 6.015 1.00 95.81 89 CYS A O 1
ATOM 654 N N . VAL A 1 90 ? -2.211 8.139 4.581 1.00 97.31 90 VAL A N 1
ATOM 655 C CA . VAL A 1 90 ? -2.808 7.473 3.426 1.00 97.31 90 VAL A CA 1
ATOM 656 C C . VAL A 1 90 ? -1.920 6.309 3.033 1.00 97.31 90 VAL A C 1
ATOM 658 O O . VAL A 1 90 ? -0.782 6.501 2.615 1.00 97.31 90 VAL A O 1
ATOM 661 N N . ARG A 1 91 ? -2.441 5.091 3.159 1.00 97.12 91 ARG A N 1
ATOM 662 C CA . ARG A 1 91 ? -1.853 3.880 2.587 1.00 97.12 91 ARG A CA 1
ATOM 663 C C . ARG A 1 91 ? -2.134 3.860 1.094 1.00 97.12 91 ARG A C 1
ATOM 665 O O . ARG A 1 91 ? -3.301 3.901 0.718 1.00 97.12 91 ARG A O 1
ATOM 672 N N . LEU A 1 92 ? -1.108 3.666 0.278 1.00 97.38 92 LEU A N 1
ATOM 673 C CA . LEU A 1 92 ? -1.224 3.454 -1.156 1.00 97.38 92 LEU A CA 1
ATOM 674 C C . LEU A 1 92 ? -0.842 2.035 -1.551 1.00 97.38 92 LEU A C 1
ATOM 676 O O . LEU A 1 92 ? 0.072 1.410 -1.002 1.00 97.38 92 LEU A O 1
ATOM 680 N N . LEU A 1 93 ? -1.545 1.554 -2.564 1.00 95.69 93 LEU A N 1
ATOM 681 C CA . LEU A 1 93 ? -1.209 0.364 -3.312 1.00 95.69 93 LEU A CA 1
ATOM 682 C C . LEU A 1 93 ? -1.527 0.664 -4.784 1.00 95.69 93 LEU A C 1
ATOM 684 O O . LEU A 1 93 ? -2.686 0.847 -5.139 1.00 95.69 93 LEU A O 1
ATOM 688 N N . LEU A 1 94 ? -0.520 0.712 -5.656 1.00 95.88 94 LEU A N 1
ATOM 689 C CA . LEU A 1 94 ? -0.677 1.217 -7.028 1.00 95.88 94 LEU A CA 1
ATOM 690 C C . LEU A 1 94 ? -0.208 0.197 -8.068 1.00 95.88 94 LEU A C 1
ATOM 692 O O . LEU A 1 94 ? 0.818 -0.463 -7.877 1.00 95.88 94 LEU A O 1
ATOM 696 N N . LEU A 1 95 ? -0.948 0.085 -9.169 1.00 95.69 95 LEU A N 1
ATOM 697 C CA . LEU A 1 95 ? -0.490 -0.526 -10.418 1.00 95.69 95 LEU A CA 1
ATOM 698 C C . LEU A 1 95 ? -0.657 0.493 -11.539 1.00 95.69 95 LEU A C 1
ATOM 700 O O . LEU A 1 95 ? -1.679 1.170 -11.585 1.00 95.69 95 LEU A O 1
ATOM 704 N N . ASN A 1 96 ? 0.295 0.555 -12.460 1.00 95.56 96 ASN A N 1
ATOM 705 C CA . ASN A 1 96 ? 0.152 1.320 -13.694 1.00 95.56 96 ASN A CA 1
ATOM 706 C C . ASN A 1 96 ? 0.366 0.423 -14.917 1.00 95.56 96 ASN A C 1
ATOM 708 O O . ASN A 1 96 ? 0.978 -0.639 -14.801 1.00 95.56 96 ASN A O 1
ATOM 712 N N . LYS A 1 97 ? -0.124 0.841 -16.085 1.00 95.19 97 LYS A N 1
ATOM 713 C CA . LYS A 1 97 ? 0.065 0.129 -17.351 1.00 95.19 97 LYS A CA 1
ATOM 714 C C . LYS A 1 97 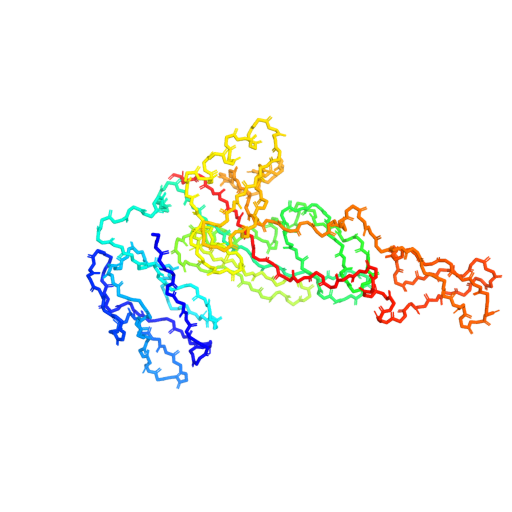? 1.350 0.555 -18.037 1.00 95.19 97 LYS A C 1
ATOM 716 O O . LYS A 1 97 ? 1.627 1.738 -18.186 1.00 95.19 97 LYS A O 1
ATOM 721 N N . CYS A 1 98 ? 2.138 -0.422 -18.471 1.00 93.75 98 CYS A N 1
ATOM 722 C CA . CYS A 1 98 ? 3.344 -0.166 -19.244 1.00 93.75 98 CYS A CA 1
ATOM 723 C C . CYS A 1 98 ? 2.988 0.236 -20.682 1.00 93.75 98 CYS A C 1
ATOM 725 O O . CYS A 1 98 ? 2.319 -0.532 -21.374 1.00 93.75 98 CYS A O 1
ATOM 727 N N . SER A 1 99 ? 3.493 1.382 -21.145 1.00 94.25 99 SER A N 1
ATOM 728 C CA . SER A 1 99 ? 3.339 1.873 -22.522 1.00 94.25 99 SER A CA 1
ATOM 729 C C . SER A 1 99 ? 3.876 0.895 -23.566 1.00 94.25 99 SER A C 1
ATOM 731 O O . SER A 1 99 ? 3.306 0.774 -24.644 1.00 94.25 99 SER A O 1
ATOM 733 N N . GLU A 1 100 ? 4.944 0.165 -23.231 1.00 92.44 100 GLU A N 1
ATOM 734 C CA . GLU A 1 100 ? 5.642 -0.700 -24.186 1.00 92.44 100 GLU A CA 1
ATOM 735 C C . GLU A 1 100 ? 4.990 -2.071 -24.345 1.00 92.44 100 GLU A C 1
ATOM 737 O O . GLU A 1 100 ? 4.947 -2.624 -25.440 1.00 92.44 100 GLU A O 1
ATOM 742 N N . CYS A 1 101 ? 4.516 -2.670 -23.249 1.00 90.25 101 CYS A N 1
ATOM 743 C CA . CYS A 1 101 ? 4.025 -4.051 -23.276 1.00 90.25 101 CYS A CA 1
ATOM 744 C C . CYS A 1 101 ? 2.574 -4.220 -22.822 1.00 90.25 101 CYS A C 1
ATOM 746 O O . CYS A 1 101 ? 2.094 -5.352 -22.782 1.00 90.25 101 CYS A O 1
ATOM 748 N N . GLY A 1 102 ? 1.894 -3.143 -22.418 1.00 92.44 102 GLY A N 1
ATOM 749 C CA . GLY A 1 102 ? 0.499 -3.146 -21.965 1.00 92.44 102 GLY A CA 1
ATOM 750 C C . GLY A 1 102 ? 0.234 -3.855 -20.629 1.00 92.44 102 GLY A C 1
ATOM 751 O O . GLY A 1 102 ? -0.900 -3.845 -20.150 1.00 92.44 102 GLY A O 1
ATOM 752 N N . ASN A 1 103 ? 1.252 -4.472 -20.019 1.00 91.19 103 ASN A N 1
ATOM 753 C CA . ASN A 1 103 ? 1.117 -5.170 -18.741 1.00 91.19 103 ASN A CA 1
ATOM 754 C C . ASN A 1 103 ? 1.142 -4.191 -17.568 1.00 91.19 103 ASN A C 1
ATOM 756 O O . ASN A 1 103 ? 1.816 -3.159 -17.616 1.00 91.19 103 ASN A O 1
ATOM 760 N N . ASP A 1 104 ? 0.465 -4.575 -16.491 1.00 93.31 104 ASP A N 1
ATOM 761 C CA . ASP A 1 104 ? 0.484 -3.820 -15.247 1.00 93.31 104 ASP A CA 1
ATOM 762 C C . ASP A 1 104 ? 1.832 -3.998 -14.529 1.00 93.31 104 ASP A C 1
ATOM 764 O O . ASP A 1 104 ? 2.409 -5.090 -14.498 1.00 93.31 104 ASP A O 1
ATOM 768 N N . TYR A 1 105 ? 2.334 -2.928 -13.919 1.00 92.56 105 TYR A N 1
ATOM 769 C CA . TYR A 1 105 ? 3.517 -2.946 -13.069 1.00 92.56 105 TYR A CA 1
ATOM 770 C C . TYR A 1 105 ? 3.259 -2.172 -11.769 1.00 92.56 105 TYR A C 1
ATOM 772 O O . TYR A 1 105 ? 2.497 -1.202 -11.761 1.00 92.56 105 TYR A O 1
ATOM 780 N N . PRO A 1 106 ? 3.862 -2.590 -10.645 1.00 94.56 106 PRO A N 1
ATOM 781 C CA . PRO A 1 106 ? 3.637 -1.934 -9.367 1.00 94.56 106 PRO A CA 1
ATOM 782 C C . PRO A 1 106 ? 4.372 -0.598 -9.259 1.00 94.56 106 PRO A C 1
ATOM 784 O O . PRO A 1 106 ? 5.552 -0.494 -9.596 1.00 94.56 106 PRO A O 1
ATOM 787 N N . VAL A 1 107 ? 3.687 0.400 -8.699 1.00 95.31 107 VAL A N 1
ATOM 788 C CA . VAL A 1 107 ? 4.279 1.685 -8.301 1.00 95.31 107 VAL A CA 1
ATOM 789 C C . VAL A 1 107 ? 4.411 1.697 -6.776 1.00 95.31 107 VAL A C 1
ATOM 791 O O . VAL A 1 107 ? 3.488 2.032 -6.034 1.00 95.31 107 VAL A O 1
ATOM 794 N N . ASN A 1 108 ? 5.574 1.253 -6.301 1.00 95.44 108 ASN A N 1
ATOM 795 C CA . ASN A 1 108 ? 5.853 0.999 -4.883 1.00 95.44 108 ASN A CA 1
ATOM 796 C C . ASN A 1 108 ? 6.476 2.203 -4.148 1.00 95.44 108 ASN A C 1
ATOM 798 O O . ASN A 1 108 ? 7.183 2.025 -3.157 1.00 95.44 108 ASN A O 1
ATOM 802 N N . GLY A 1 109 ? 6.252 3.415 -4.648 1.00 95.19 109 GLY A N 1
ATOM 803 C CA . GLY A 1 109 ? 6.711 4.654 -4.031 1.00 95.19 109 GLY A CA 1
ATOM 804 C C . GLY A 1 109 ? 6.426 5.872 -4.901 1.00 95.19 109 GLY A C 1
ATOM 805 O O . GLY A 1 109 ? 6.059 5.738 -6.069 1.00 95.19 109 GLY A O 1
ATOM 806 N N . MET A 1 110 ? 6.618 7.054 -4.329 1.00 95.31 110 MET A N 1
ATOM 807 C CA . MET A 1 110 ? 6.506 8.347 -4.990 1.00 95.31 110 MET A CA 1
ATOM 808 C C . MET A 1 110 ? 7.787 8.648 -5.774 1.00 95.31 110 MET A C 1
ATOM 810 O O . MET A 1 110 ? 8.707 9.316 -5.290 1.00 95.31 110 MET A O 1
ATOM 814 N N . VAL A 1 111 ? 7.857 8.096 -6.980 1.00 93.62 111 VAL A N 1
ATOM 815 C CA . VAL A 1 111 ? 9.014 8.164 -7.878 1.00 93.62 111 VAL A CA 1
ATOM 816 C C . VAL A 1 111 ? 8.621 8.768 -9.223 1.00 93.62 111 VAL A C 1
ATOM 818 O O . VAL A 1 111 ? 7.470 8.682 -9.635 1.00 93.62 111 VAL A O 1
ATOM 821 N N . GLU A 1 112 ? 9.597 9.340 -9.927 1.00 93.06 112 GLU A N 1
ATOM 822 C CA . GLU A 1 112 ? 9.403 9.902 -11.275 1.00 93.06 112 GLU A CA 1
ATOM 823 C C . GLU A 1 112 ? 9.535 8.849 -12.379 1.00 93.06 112 GLU A C 1
ATOM 825 O O . GLU A 1 112 ? 9.205 9.092 -13.538 1.00 93.06 112 GLU A O 1
ATOM 830 N N . ARG A 1 113 ? 10.091 7.681 -12.043 1.00 92.19 113 ARG A N 1
ATOM 831 C CA . ARG A 1 113 ? 10.355 6.588 -12.975 1.00 92.19 113 ARG A CA 1
ATOM 832 C C . ARG A 1 113 ? 10.182 5.258 -12.265 1.00 92.19 113 ARG A C 1
ATOM 834 O O . ARG A 1 113 ? 10.650 5.092 -11.140 1.00 92.19 113 ARG A O 1
ATOM 841 N N . ALA A 1 114 ? 9.574 4.296 -12.941 1.00 90.94 114 ALA A N 1
ATOM 842 C CA . ALA A 1 114 ? 9.428 2.939 -12.437 1.00 90.94 114 ALA A CA 1
ATOM 843 C C . ALA A 1 114 ? 9.729 1.926 -13.540 1.00 90.94 114 ALA A C 1
ATOM 845 O O . ALA A 1 114 ? 9.356 2.106 -14.695 1.00 90.94 114 ALA A O 1
ATOM 846 N N . ARG A 1 115 ? 10.423 0.846 -13.186 1.00 87.75 115 ARG A N 1
ATOM 847 C CA . ARG A 1 115 ? 10.735 -0.233 -14.124 1.00 87.75 115 ARG A CA 1
ATOM 848 C C . ARG A 1 115 ? 9.538 -1.173 -14.249 1.00 87.75 115 ARG A C 1
ATOM 850 O O . ARG A 1 115 ? 9.073 -1.711 -13.245 1.00 87.75 115 ARG A O 1
ATOM 857 N N . CYS A 1 116 ? 9.088 -1.438 -15.472 1.00 88.81 116 CYS A N 1
ATOM 858 C CA . CYS A 1 116 ? 8.129 -2.501 -15.735 1.00 88.81 116 CYS A CA 1
ATOM 859 C C . CYS A 1 116 ? 8.775 -3.859 -15.429 1.00 88.81 116 CYS A C 1
ATOM 861 O O . CYS A 1 116 ? 9.767 -4.245 -16.045 1.00 88.81 116 CYS A O 1
ATOM 863 N N . THR A 1 117 ? 8.187 -4.629 -14.519 1.00 86.00 117 THR A N 1
ATOM 864 C CA . THR A 1 117 ? 8.699 -5.953 -14.128 1.00 86.00 117 THR A CA 1
ATOM 865 C C . THR A 1 117 ? 8.567 -6.999 -15.239 1.00 86.00 117 THR A C 1
ATOM 867 O O . THR A 1 117 ? 9.242 -8.029 -15.210 1.00 86.00 117 THR A O 1
ATOM 870 N N . ARG A 1 118 ? 7.714 -6.748 -16.244 1.00 85.31 118 ARG A N 1
ATOM 871 C CA . ARG A 1 118 ? 7.456 -7.682 -17.345 1.00 85.31 118 ARG A CA 1
ATOM 872 C C . ARG A 1 118 ? 8.400 -7.496 -18.530 1.00 85.31 118 ARG A C 1
ATOM 874 O O . ARG A 1 118 ? 8.898 -8.499 -19.029 1.00 85.31 118 ARG A O 1
ATOM 881 N N . CYS A 1 119 ? 8.617 -6.273 -19.016 1.00 84.62 119 CYS A N 1
ATOM 882 C CA . CYS A 1 119 ? 9.488 -6.021 -20.177 1.00 84.62 119 CYS A CA 1
ATOM 883 C C . CYS A 1 119 ? 10.823 -5.349 -19.823 1.00 84.62 119 CYS A C 1
ATOM 885 O O . CYS A 1 119 ? 11.737 -5.359 -20.647 1.00 84.62 119 CYS A O 1
ATOM 887 N N . GLY A 1 120 ? 10.941 -4.789 -18.615 1.00 82.56 120 GLY A N 1
ATOM 888 C CA . GLY A 1 120 ? 12.135 -4.086 -18.145 1.00 82.56 120 GLY A CA 1
ATOM 889 C C . GLY A 1 120 ? 12.192 -2.615 -18.519 1.00 82.56 120 GLY A C 1
ATOM 890 O O . GLY A 1 120 ? 13.114 -1.932 -18.076 1.00 82.56 120 GLY A O 1
ATOM 891 N N . ASP A 1 121 ? 11.234 -2.131 -19.308 1.00 87.44 121 ASP A N 1
ATOM 892 C CA . ASP A 1 121 ? 11.220 -0.745 -19.748 1.00 87.44 121 ASP A CA 1
ATOM 893 C C . ASP A 1 121 ? 11.024 0.227 -18.572 1.00 87.44 121 ASP A C 1
ATOM 895 O O . ASP A 1 121 ? 10.343 -0.092 -17.592 1.00 87.44 121 ASP A O 1
ATOM 899 N N . ILE A 1 122 ? 11.658 1.399 -18.650 1.00 89.81 122 ILE A N 1
ATOM 900 C CA . ILE A 1 122 ? 11.580 2.420 -17.605 1.00 89.81 122 ILE A CA 1
ATOM 901 C C . ILE A 1 122 ? 10.476 3.411 -17.947 1.00 89.81 122 ILE A C 1
ATOM 903 O O . ILE A 1 122 ? 10.651 4.309 -18.766 1.00 89.81 122 ILE A O 1
ATOM 907 N N . GLN A 1 123 ? 9.379 3.288 -17.221 1.00 93.06 123 GLN A N 1
ATOM 908 C CA . GLN A 1 123 ? 8.163 4.048 -17.423 1.00 93.06 123 GLN A CA 1
ATOM 909 C C . GLN A 1 123 ? 8.243 5.392 -16.690 1.00 93.06 123 GLN A C 1
ATOM 911 O O . GLN A 1 123 ? 8.571 5.403 -15.494 1.00 93.06 123 GLN A O 1
ATOM 916 N N . PRO A 1 124 ? 7.971 6.521 -17.367 1.00 94.81 124 PRO A N 1
ATOM 917 C CA . PRO A 1 124 ? 7.877 7.817 -16.711 1.00 94.81 124 PRO A CA 1
ATOM 918 C C . PRO A 1 124 ? 6.608 7.883 -15.851 1.00 94.81 124 PRO A C 1
ATOM 920 O O . PRO A 1 124 ? 5.529 7.484 -16.273 1.00 94.81 124 PRO A O 1
ATOM 923 N N . LEU A 1 125 ? 6.750 8.406 -14.639 1.00 94.69 125 LEU A N 1
ATOM 924 C CA . LEU A 1 125 ? 5.680 8.705 -13.688 1.00 94.69 125 LEU A CA 1
ATOM 925 C C . LEU A 1 125 ? 5.789 10.190 -13.332 1.00 94.69 125 LEU A C 1
ATOM 927 O O . LEU A 1 125 ? 6.217 10.559 -12.239 1.00 94.69 125 LEU A O 1
ATOM 931 N N . GLY A 1 126 ? 5.519 11.036 -14.328 1.00 91.56 126 GLY A N 1
ATOM 932 C CA . GLY A 1 126 ? 5.638 12.488 -14.209 1.00 91.56 126 GLY A CA 1
ATOM 933 C C . GLY A 1 126 ? 4.640 13.091 -13.218 1.00 91.56 126 GLY A C 1
ATOM 934 O O . GLY A 1 126 ? 3.812 12.392 -12.638 1.00 91.56 126 GLY A O 1
ATOM 935 N N . ARG A 1 127 ? 4.707 14.414 -13.047 1.00 94.25 127 ARG A N 1
ATOM 936 C CA . ARG A 1 127 ? 3.786 15.154 -12.168 1.00 94.25 127 ARG A CA 1
ATOM 937 C C . ARG A 1 127 ? 2.323 14.904 -12.539 1.00 94.25 127 ARG A C 1
ATOM 939 O O . ARG A 1 127 ? 1.535 14.642 -11.641 1.00 94.25 127 ARG A O 1
ATOM 946 N N . ASP A 1 128 ? 2.019 14.878 -13.834 1.00 94.56 128 ASP A N 1
ATOM 947 C CA . ASP A 1 128 ? 0.669 14.661 -14.366 1.00 94.56 128 ASP A CA 1
ATOM 948 C C . ASP A 1 128 ? 0.075 13.326 -13.895 1.00 94.56 128 ASP A C 1
ATOM 950 O O . ASP A 1 128 ? -1.050 13.300 -13.427 1.00 94.56 128 ASP A O 1
ATOM 954 N N . PHE A 1 129 ? 0.854 12.237 -13.868 1.00 95.88 129 PHE A N 1
ATOM 955 C CA . PHE A 1 129 ? 0.388 10.957 -13.309 1.00 95.88 129 PHE A CA 1
ATOM 956 C C . PHE A 1 129 ? -0.024 11.098 -11.836 1.00 95.88 129 PHE A C 1
ATOM 958 O O . PHE A 1 129 ? -1.077 10.635 -11.411 1.00 95.88 129 PHE A O 1
ATOM 965 N N . TRP A 1 130 ? 0.807 11.750 -11.021 1.00 97.12 130 TRP A N 1
ATOM 966 C CA . TRP A 1 130 ? 0.512 11.908 -9.596 1.00 97.12 130 TRP A CA 1
ATOM 967 C C . TRP A 1 130 ? -0.649 12.869 -9.336 1.00 97.12 130 TRP A C 1
ATOM 969 O O . TRP A 1 130 ? -1.390 12.677 -8.373 1.00 97.12 130 TRP A O 1
ATOM 979 N N . GLN A 1 131 ? -0.795 13.894 -10.171 1.00 96.69 131 GLN A N 1
ATOM 980 C CA . GLN A 1 131 ? -1.842 14.897 -10.062 1.00 96.69 131 GLN A CA 1
ATOM 981 C C . GLN A 1 131 ? -3.187 14.373 -10.569 1.00 96.69 131 GLN A C 1
ATOM 983 O O . GLN A 1 131 ? -4.172 14.439 -9.839 1.00 96.69 131 GLN A O 1
ATOM 988 N N . ASP A 1 132 ? -3.211 13.829 -11.779 1.00 95.25 132 ASP A N 1
ATOM 989 C CA . ASP A 1 132 ? -4.442 13.495 -12.488 1.00 95.25 132 ASP A CA 1
ATOM 990 C C . ASP A 1 132 ? -4.951 12.102 -12.111 1.00 95.25 132 ASP A C 1
ATOM 992 O O . ASP A 1 132 ? -6.158 11.910 -11.981 1.00 95.25 132 ASP A O 1
ATOM 996 N N . ASP A 1 133 ? -4.052 11.137 -11.876 1.00 95.50 133 ASP A N 1
ATOM 997 C CA . ASP A 1 133 ? -4.459 9.754 -11.606 1.00 95.50 133 ASP A CA 1
ATOM 998 C C . ASP A 1 133 ? -4.487 9.386 -10.114 1.00 95.50 133 ASP A C 1
ATOM 1000 O O . ASP A 1 133 ? -5.085 8.374 -9.754 1.00 95.50 133 ASP A O 1
ATOM 1004 N N . VAL A 1 134 ? -3.811 10.139 -9.233 1.00 97.00 134 VAL A N 1
ATOM 1005 C CA . VAL A 1 134 ? -3.608 9.727 -7.825 1.00 97.00 134 VAL A CA 1
ATOM 1006 C C . VAL A 1 134 ? -4.117 10.751 -6.805 1.00 97.00 134 VAL A C 1
ATOM 1008 O O . VAL A 1 134 ? -4.570 10.357 -5.726 1.00 97.00 134 VAL A O 1
ATOM 1011 N N . ALA A 1 135 ? -4.045 12.054 -7.092 1.00 97.00 135 ALA A N 1
ATOM 1012 C CA . ALA A 1 135 ? -4.262 13.092 -6.080 1.00 97.00 135 ALA A CA 1
ATOM 1013 C C . ALA A 1 135 ? -5.673 13.102 -5.489 1.00 97.00 135 ALA A C 1
ATOM 1015 O O . ALA A 1 135 ? -5.816 13.252 -4.273 1.00 97.00 135 ALA A O 1
ATOM 1016 N N . GLU A 1 136 ? -6.699 12.909 -6.318 1.00 95.50 136 GLU A N 1
ATOM 1017 C CA . GLU A 1 136 ? -8.093 12.885 -5.872 1.00 95.50 136 GLU A CA 1
ATOM 1018 C C . GLU A 1 136 ? -8.342 11.737 -4.877 1.00 95.50 136 GLU A C 1
ATOM 1020 O O . GLU A 1 136 ? -8.817 11.962 -3.760 1.00 95.50 136 GLU A O 1
ATOM 1025 N N . ASP A 1 137 ? -7.913 10.522 -5.226 1.00 96.00 137 ASP A N 1
ATOM 1026 C CA . ASP A 1 137 ? -8.060 9.331 -4.385 1.00 96.00 137 ASP A CA 1
ATOM 1027 C C . ASP A 1 137 ? -7.297 9.442 -3.063 1.00 96.00 137 ASP A C 1
ATOM 1029 O O . ASP A 1 137 ? -7.775 9.008 -2.009 1.00 96.00 137 ASP A O 1
ATOM 1033 N N . VAL A 1 138 ? -6.099 10.030 -3.102 1.00 96.75 138 VAL A N 1
ATOM 1034 C CA . VAL A 1 138 ? -5.343 10.348 -1.888 1.00 96.75 138 VAL A CA 1
ATOM 1035 C C . VAL A 1 138 ? -6.096 11.377 -1.053 1.00 96.75 138 VAL A C 1
ATOM 1037 O O . VAL A 1 138 ? -6.198 11.196 0.157 1.00 96.75 138 VAL A O 1
ATOM 1040 N N . GLY A 1 139 ? -6.659 12.414 -1.679 1.00 95.31 139 GLY A N 1
ATOM 1041 C CA . GLY A 1 139 ? -7.470 13.439 -1.030 1.00 95.31 139 GLY A CA 1
ATOM 1042 C C . GLY A 1 139 ? -8.646 12.854 -0.248 1.00 95.31 139 GLY A C 1
ATOM 1043 O O . GLY A 1 139 ? -8.790 13.163 0.935 1.00 95.31 139 GLY A O 1
ATOM 1044 N N . PHE A 1 140 ? -9.422 11.953 -0.859 1.00 92.94 140 PHE A N 1
ATOM 1045 C CA . PHE A 1 140 ? -10.514 11.245 -0.180 1.00 92.94 140 PHE A CA 1
ATOM 1046 C C . PHE A 1 140 ? -10.017 10.368 0.973 1.00 92.94 140 PHE A C 1
ATOM 1048 O O . PHE A 1 140 ? -10.578 10.383 2.070 1.00 92.94 140 PHE A O 1
ATOM 1055 N N . ALA A 1 141 ? -8.923 9.637 0.756 1.00 94.44 141 ALA A N 1
ATOM 1056 C CA . ALA A 1 141 ? -8.360 8.734 1.751 1.00 94.44 141 ALA A CA 1
ATOM 1057 C C . ALA A 1 141 ? -7.642 9.443 2.916 1.00 94.44 141 ALA A C 1
ATOM 1059 O O . ALA A 1 141 ? -7.221 8.765 3.850 1.00 94.44 141 ALA A O 1
ATOM 1060 N N . ARG A 1 142 ? -7.495 10.778 2.911 1.00 93.00 142 ARG A N 1
ATOM 1061 C CA . ARG A 1 142 ? -6.972 11.523 4.076 1.00 93.00 142 ARG A CA 1
ATOM 1062 C C . ARG A 1 142 ? -7.904 11.451 5.283 1.00 93.00 142 ARG A C 1
ATOM 1064 O O . ARG A 1 142 ? -7.439 11.622 6.411 1.00 93.00 142 ARG A O 1
ATOM 1071 N N . THR A 1 143 ? -9.191 11.189 5.063 1.00 91.25 143 THR A N 1
ATOM 1072 C CA . THR A 1 143 ? -10.144 10.924 6.142 1.00 91.25 143 THR A CA 1
ATOM 1073 C C . THR A 1 143 ? -9.860 9.545 6.755 1.00 91.25 143 THR A C 1
ATOM 1075 O O . THR A 1 143 ? -9.808 8.553 6.024 1.00 91.25 143 THR A O 1
ATOM 1078 N N . PRO A 1 144 ? -9.684 9.430 8.084 1.00 88.81 144 PRO A N 1
ATOM 1079 C CA . PRO A 1 144 ? -9.403 8.150 8.734 1.00 88.81 144 PRO A CA 1
ATOM 1080 C C . PRO A 1 144 ? -10.471 7.093 8.442 1.00 88.81 144 PRO A C 1
ATOM 1082 O O . PRO A 1 144 ? -11.670 7.347 8.556 1.00 88.81 144 PRO A O 1
ATOM 1085 N N . GLY A 1 145 ? -10.024 5.897 8.065 1.00 85.19 145 GLY A N 1
ATOM 1086 C CA . GLY A 1 145 ? -10.873 4.770 7.688 1.00 85.19 145 GLY A CA 1
ATOM 1087 C C . GLY A 1 145 ? -11.506 4.867 6.296 1.00 85.19 145 GLY A C 1
ATOM 1088 O O . GLY A 1 145 ? -11.955 3.838 5.787 1.00 85.19 145 GLY A O 1
ATOM 1089 N N . ALA A 1 146 ? -11.476 6.041 5.654 1.00 89.81 146 ALA A N 1
ATOM 1090 C CA . ALA A 1 146 ? -12.021 6.233 4.318 1.00 89.81 146 ALA A CA 1
ATOM 1091 C C . ALA A 1 146 ? -11.156 5.554 3.250 1.00 89.81 146 ALA A C 1
ATOM 1093 O O . ALA A 1 146 ? -9.966 5.262 3.440 1.00 89.81 146 ALA A O 1
ATOM 1094 N N . ARG A 1 147 ? -11.766 5.317 2.090 1.00 89.50 147 ARG A N 1
ATOM 1095 C CA . ARG A 1 147 ? -11.118 4.720 0.926 1.00 89.50 147 ARG A CA 1
ATOM 1096 C C . ARG A 1 147 ? -11.203 5.665 -0.265 1.00 89.50 147 ARG A C 1
ATOM 1098 O O . ARG A 1 147 ? -12.265 6.196 -0.557 1.00 89.50 147 ARG A O 1
ATOM 1105 N N . GLY A 1 148 ? -10.090 5.772 -0.978 1.00 87.75 148 GLY A N 1
ATOM 1106 C CA . GLY A 1 148 ? -10.037 6.237 -2.359 1.00 87.75 148 GLY A CA 1
ATOM 1107 C C . GLY A 1 148 ? -9.555 5.105 -3.263 1.00 87.75 148 GLY A C 1
ATOM 1108 O O . GLY A 1 148 ? -9.065 4.068 -2.792 1.00 87.75 148 GLY A O 1
ATOM 1109 N N . GLY A 1 149 ? -9.675 5.286 -4.564 1.00 88.44 149 GLY A N 1
ATOM 1110 C CA . GLY A 1 149 ? -9.131 4.370 -5.550 1.00 88.44 149 GLY A CA 1
ATOM 1111 C C . GLY A 1 149 ? -10.178 3.812 -6.494 1.00 88.44 149 GLY A C 1
ATOM 1112 O O . GLY A 1 149 ? -11.281 3.430 -6.093 1.00 88.44 149 GLY A O 1
ATOM 1113 N N . GLY A 1 150 ? -9.766 3.652 -7.743 1.00 87.56 150 GLY A N 1
ATOM 1114 C CA . GLY A 1 150 ? -10.530 2.998 -8.789 1.00 87.56 150 GLY A CA 1
ATOM 1115 C C . GLY A 1 150 ? -9.641 2.234 -9.762 1.00 87.56 150 GLY A C 1
ATOM 1116 O O . GLY A 1 150 ? -8.418 2.153 -9.620 1.00 87.56 150 GLY A O 1
ATOM 1117 N N . VAL A 1 151 ? -10.291 1.643 -10.759 1.00 85.44 151 VAL A N 1
ATOM 1118 C CA . VAL A 1 151 ? -9.625 1.104 -11.946 1.00 85.44 151 VAL A CA 1
ATOM 1119 C C . VAL A 1 151 ? -10.062 1.964 -13.119 1.00 85.44 151 VAL A C 1
ATOM 1121 O O . VAL A 1 151 ? -11.236 1.937 -13.491 1.00 85.44 151 VAL A O 1
ATOM 1124 N N . THR A 1 152 ? -9.129 2.702 -13.711 1.00 83.19 152 THR A N 1
ATOM 1125 C CA . THR A 1 152 ? -9.395 3.474 -14.929 1.00 83.19 152 THR A CA 1
ATOM 1126 C C . THR A 1 152 ? -9.188 2.576 -16.146 1.00 83.19 152 THR A C 1
ATOM 1128 O O . THR A 1 152 ? -8.183 1.869 -16.246 1.00 83.19 152 THR A O 1
ATOM 1131 N N . LEU A 1 153 ? -10.129 2.573 -17.097 1.00 83.38 153 LEU A N 1
ATOM 1132 C CA . LEU A 1 153 ? -9.982 1.784 -18.323 1.00 83.38 153 LEU A CA 1
ATOM 1133 C C . LEU A 1 153 ? -8.761 2.278 -19.111 1.00 83.38 153 LEU A C 1
ATOM 1135 O O . LEU A 1 153 ? -8.758 3.389 -19.624 1.00 83.38 153 LEU A O 1
ATOM 1139 N N . GLY A 1 154 ? -7.724 1.443 -19.197 1.00 82.75 154 GLY A N 1
ATOM 1140 C CA . GLY A 1 154 ? -6.454 1.815 -19.828 1.00 82.75 154 GLY A CA 1
ATOM 1141 C C . GLY A 1 154 ? -5.527 2.670 -18.953 1.00 82.75 154 GLY A C 1
ATOM 1142 O O . GLY A 1 154 ? -4.398 2.910 -19.366 1.00 82.75 154 GLY A O 1
ATOM 1143 N N . GLY A 1 155 ? -5.964 3.063 -17.755 1.00 88.75 155 GLY A N 1
ATOM 1144 C CA . GLY A 1 155 ? -5.176 3.815 -16.780 1.00 88.75 155 GLY A CA 1
ATOM 1145 C C . GLY A 1 155 ? -4.707 2.957 -15.598 1.00 88.75 155 GLY A C 1
ATOM 1146 O O . GLY A 1 155 ? -4.763 1.719 -15.656 1.00 88.75 155 GLY A O 1
ATOM 1147 N N . PRO A 1 156 ? -4.226 3.598 -14.521 1.00 93.62 156 PRO A N 1
ATOM 1148 C CA . PRO A 1 156 ? -3.749 2.893 -13.345 1.00 93.62 156 PRO A CA 1
ATOM 1149 C C . PRO A 1 156 ? -4.886 2.277 -12.524 1.00 93.62 156 PRO A C 1
ATOM 1151 O O . PRO A 1 156 ? -6.060 2.636 -12.615 1.00 93.62 156 PRO A O 1
ATOM 1154 N N . THR A 1 157 ? -4.502 1.316 -11.686 1.00 96.00 157 THR A N 1
ATOM 1155 C CA . THR A 1 157 ? -5.313 0.859 -10.558 1.00 96.00 157 THR A CA 1
ATOM 1156 C C . THR A 1 157 ? -4.778 1.502 -9.293 1.00 96.00 157 THR A C 1
ATOM 1158 O O . THR A 1 157 ? -3.664 1.191 -8.850 1.00 96.00 157 THR A O 1
ATOM 1161 N N . VAL A 1 158 ? -5.599 2.353 -8.691 1.00 95.56 158 VAL A N 1
ATOM 1162 C CA . VAL A 1 158 ? -5.287 3.059 -7.453 1.00 95.56 158 VAL A CA 1
ATOM 1163 C C . VAL A 1 158 ? -6.077 2.440 -6.310 1.00 95.56 158 VAL A C 1
ATOM 1165 O O . VAL A 1 158 ? -7.255 2.115 -6.432 1.00 95.56 158 VAL A O 1
ATOM 1168 N N . GLU A 1 159 ? -5.416 2.225 -5.179 1.00 94.81 159 GLU A N 1
ATOM 1169 C CA . GLU A 1 159 ? -6.076 1.849 -3.936 1.00 94.81 159 GLU A CA 1
ATOM 1170 C C . GLU A 1 159 ? -5.460 2.652 -2.795 1.00 94.81 159 GLU A C 1
ATOM 1172 O O . GLU A 1 159 ? -4.305 2.431 -2.416 1.00 94.81 159 GLU A O 1
ATOM 1177 N N . CYS A 1 160 ? -6.257 3.565 -2.248 1.00 95.12 160 CYS A N 1
ATOM 1178 C CA . CYS A 1 160 ? -5.879 4.457 -1.164 1.00 95.12 160 CYS A CA 1
ATOM 1179 C C . CYS A 1 160 ? -6.744 4.170 0.067 1.00 95.12 160 CYS A C 1
ATOM 1181 O O . CYS A 1 160 ? -7.952 3.967 -0.051 1.00 95.12 160 CYS A O 1
ATOM 1183 N N . ARG A 1 161 ? -6.152 4.150 1.264 1.00 93.62 161 ARG A N 1
ATOM 1184 C CA . ARG A 1 161 ? -6.914 4.038 2.520 1.00 93.62 161 ARG A CA 1
ATOM 1185 C C . ARG A 1 161 ? -6.353 4.930 3.616 1.00 93.62 161 ARG A C 1
ATOM 1187 O O . ARG A 1 161 ? -5.141 4.929 3.823 1.00 93.62 161 ARG A O 1
ATOM 1194 N N . GLY A 1 162 ? -7.238 5.596 4.351 1.00 94.69 162 GLY A N 1
ATOM 1195 C CA . GLY A 1 162 ? -6.911 6.377 5.541 1.00 94.69 162 GLY A CA 1
ATOM 1196 C C . GLY A 1 162 ? -6.524 5.477 6.704 1.00 94.69 162 GLY A C 1
ATOM 1197 O O . GLY A 1 162 ? -7.356 5.141 7.540 1.00 94.69 162 GLY A O 1
ATOM 1198 N N . LEU A 1 163 ? -5.274 5.023 6.730 1.00 94.00 163 LEU A N 1
ATOM 1199 C CA . LEU A 1 163 ? -4.766 4.062 7.703 1.00 94.00 163 LEU A CA 1
ATOM 1200 C C . LEU A 1 163 ? -3.410 4.521 8.231 1.00 94.00 163 LEU A C 1
ATOM 1202 O O . LEU A 1 163 ? -2.576 4.963 7.433 1.00 94.00 163 LEU A O 1
ATOM 1206 N N . PRO A 1 164 ? -3.130 4.333 9.533 1.00 95.00 164 PRO A N 1
ATOM 1207 C CA . PRO A 1 164 ? -1.797 4.577 10.053 1.00 95.00 164 PRO A CA 1
ATOM 1208 C C . PRO A 1 164 ? -0.761 3.653 9.387 1.00 95.00 164 PRO A C 1
ATOM 1210 O O . PRO A 1 164 ? -1.126 2.613 8.819 1.00 95.00 164 PRO A O 1
ATOM 1213 N N . PRO A 1 165 ? 0.538 3.992 9.455 1.00 96.00 165 PRO A N 1
ATOM 1214 C CA . PRO A 1 165 ? 1.601 3.129 8.959 1.00 96.00 165 PRO A CA 1
ATOM 1215 C C . PRO A 1 165 ? 1.616 1.796 9.709 1.00 96.00 165 PRO A C 1
ATOM 1217 O O . PRO A 1 165 ? 1.867 1.739 10.911 1.00 96.00 165 PRO A O 1
ATOM 1220 N N . LEU A 1 166 ? 1.349 0.708 8.988 1.00 96.19 166 LEU A N 1
ATOM 1221 C CA . LEU A 1 166 ? 1.397 -0.653 9.519 1.00 96.19 166 LEU A CA 1
ATOM 1222 C C . LEU A 1 166 ? 2.581 -1.402 8.913 1.00 96.19 166 LEU A C 1
ATOM 1224 O O . LEU A 1 166 ? 2.988 -1.158 7.776 1.00 96.19 166 LEU A O 1
ATOM 1228 N N . CYS A 1 167 ? 3.106 -2.383 9.635 1.00 95.88 167 CYS A N 1
ATOM 1229 C CA . CYS A 1 167 ? 4.130 -3.256 9.099 1.00 95.88 167 CYS A CA 1
ATOM 1230 C C . CYS A 1 167 ? 3.610 -3.995 7.857 1.00 95.88 167 CYS A C 1
ATOM 1232 O O . CYS A 1 167 ? 2.532 -4.587 7.856 1.00 95.88 167 CYS A O 1
ATOM 1234 N N . ARG A 1 168 ? 4.411 -4.027 6.790 1.00 93.00 168 ARG A N 1
ATOM 1235 C CA . ARG A 1 168 ? 4.025 -4.608 5.495 1.00 93.00 168 ARG A CA 1
ATOM 1236 C C . ARG A 1 168 ? 3.937 -6.131 5.547 1.00 93.00 168 ARG A C 1
ATOM 1238 O O . ARG A 1 168 ? 3.291 -6.730 4.689 1.00 93.00 168 ARG A O 1
ATOM 1245 N N . LYS A 1 169 ? 4.602 -6.728 6.542 1.00 92.25 169 LYS A N 1
ATOM 1246 C CA . LYS A 1 169 ? 4.689 -8.167 6.776 1.00 92.25 169 LYS A CA 1
ATOM 1247 C C . LYS A 1 169 ? 3.662 -8.636 7.805 1.00 92.25 169 LYS A C 1
ATOM 1249 O O . LYS A 1 169 ? 2.844 -9.489 7.481 1.00 92.25 169 LYS A O 1
ATOM 1254 N N . CYS A 1 170 ? 3.679 -8.077 9.019 1.00 93.19 170 CYS A N 1
ATOM 1255 C CA . CYS A 1 170 ? 2.829 -8.547 10.122 1.00 93.19 170 CYS A CA 1
ATOM 1256 C C . CYS A 1 170 ? 1.637 -7.638 10.458 1.00 93.19 170 CYS A C 1
ATOM 1258 O O . CYS A 1 170 ? 0.848 -7.998 11.322 1.00 93.19 170 CYS A O 1
ATOM 1260 N N . PHE A 1 171 ? 1.480 -6.492 9.785 1.00 94.06 171 PHE A N 1
ATOM 1261 C CA . PHE A 1 171 ? 0.409 -5.510 10.016 1.00 94.06 171 PHE A CA 1
ATOM 1262 C C . PHE A 1 171 ? 0.398 -4.839 11.395 1.00 94.06 171 PHE A C 1
ATOM 1264 O O . PHE A 1 171 ? -0.486 -4.032 11.649 1.00 94.06 171 PHE A O 1
ATOM 1271 N N . THR A 1 172 ? 1.390 -5.088 12.252 1.00 94.69 172 THR A N 1
ATOM 1272 C CA . THR A 1 172 ? 1.561 -4.348 13.510 1.00 94.69 172 THR A CA 1
ATOM 1273 C C . THR A 1 172 ? 1.752 -2.859 13.231 1.00 94.69 172 THR A C 1
ATOM 1275 O O . THR A 1 172 ? 2.508 -2.503 12.326 1.00 94.69 172 THR A O 1
ATOM 1278 N N . LEU A 1 173 ? 1.102 -1.998 14.016 1.00 95.31 173 LEU A N 1
ATOM 1279 C CA . LEU A 1 173 ? 1.303 -0.550 13.970 1.00 95.31 173 LEU A CA 1
ATOM 1280 C C . LEU A 1 173 ? 2.795 -0.209 14.103 1.00 95.31 173 LEU A C 1
ATOM 1282 O O . LEU A 1 173 ? 3.466 -0.706 15.009 1.00 95.31 173 LEU A O 1
ATOM 1286 N N . LEU A 1 174 ? 3.318 0.606 13.184 1.00 95.56 174 LEU A N 1
ATOM 1287 C CA . LEU A 1 174 ? 4.679 1.119 13.308 1.00 95.56 174 LEU A CA 1
ATOM 1288 C C . LEU A 1 174 ? 4.727 2.153 14.432 1.00 95.56 174 LEU A C 1
ATOM 1290 O O . LEU A 1 174 ? 3.853 3.009 14.536 1.00 95.56 174 LEU A O 1
ATOM 1294 N N . ASP A 1 175 ? 5.759 2.056 15.266 1.00 91.88 175 ASP A N 1
ATOM 1295 C CA . ASP A 1 175 ? 5.915 2.913 16.434 1.00 91.88 175 ASP A CA 1
ATOM 1296 C C . ASP A 1 175 ? 6.061 4.393 16.033 1.00 91.88 175 ASP A C 1
ATOM 1298 O O . ASP A 1 175 ? 6.870 4.759 15.174 1.00 91.88 175 ASP A O 1
ATOM 1302 N N . MET A 1 176 ? 5.267 5.256 16.667 1.00 88.12 176 MET A N 1
ATOM 1303 C CA . MET A 1 176 ? 5.205 6.681 16.331 1.00 88.12 176 MET A CA 1
ATOM 1304 C C . MET A 1 176 ? 6.447 7.457 16.795 1.00 88.12 176 MET A C 1
ATOM 1306 O O . MET A 1 176 ? 6.823 8.451 16.162 1.00 88.12 176 MET A O 1
ATOM 1310 N N . ASN A 1 177 ? 7.156 6.980 17.825 1.00 91.44 177 ASN A N 1
ATOM 1311 C CA . ASN A 1 177 ? 8.452 7.545 18.205 1.00 91.44 177 ASN A CA 1
ATOM 1312 C C . ASN A 1 177 ? 9.521 7.189 17.166 1.00 91.44 177 ASN A C 1
ATOM 1314 O O . ASN A 1 177 ? 10.318 8.051 16.791 1.00 91.44 177 ASN A O 1
ATOM 1318 N N . ALA A 1 178 ? 9.507 5.961 16.643 1.00 93.19 178 ALA A N 1
ATOM 1319 C CA . ALA A 1 178 ? 10.378 5.528 15.557 1.00 93.19 178 ALA A CA 1
ATOM 1320 C C . ALA A 1 178 ? 10.096 6.313 14.266 1.00 93.19 178 ALA A C 1
ATOM 1322 O O . ALA A 1 178 ? 11.037 6.769 13.615 1.00 93.19 178 ALA A O 1
ATOM 1323 N N . LEU A 1 179 ? 8.822 6.562 13.937 1.00 92.69 179 LEU A N 1
ATOM 1324 C CA . LEU A 1 179 ? 8.424 7.457 12.840 1.00 92.69 179 LEU A CA 1
ATOM 1325 C C . LEU A 1 179 ? 8.964 8.878 13.042 1.00 92.69 179 LEU A C 1
ATOM 1327 O O . LEU A 1 179 ? 9.572 9.439 12.133 1.00 92.69 179 LEU A O 1
ATOM 1331 N N . THR A 1 180 ? 8.809 9.440 14.242 1.00 92.50 180 THR A N 1
ATOM 1332 C CA . THR A 1 180 ? 9.310 10.782 14.578 1.00 92.50 180 THR A CA 1
ATOM 1333 C C . THR A 1 180 ? 10.835 10.863 14.476 1.00 92.50 180 THR A C 1
ATOM 1335 O O . THR A 1 180 ? 11.380 11.833 13.944 1.00 92.50 180 THR A O 1
ATOM 1338 N N . ALA A 1 181 ? 11.550 9.850 14.969 1.00 93.94 181 ALA A N 1
ATOM 1339 C CA . ALA A 1 181 ? 13.002 9.768 14.86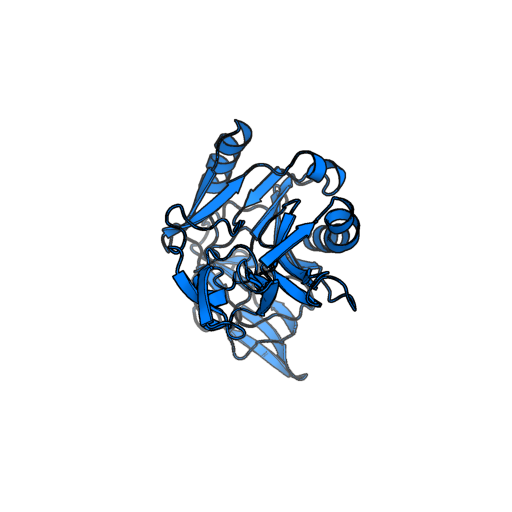5 1.00 93.94 181 ALA A CA 1
ATOM 1340 C C . ALA A 1 181 ? 13.456 9.666 13.400 1.00 93.94 181 ALA A C 1
ATOM 1342 O O . ALA A 1 181 ? 14.363 10.392 12.986 1.00 93.94 181 ALA A O 1
ATOM 1343 N N . ALA A 1 182 ? 12.783 8.830 12.603 1.00 95.50 182 ALA A N 1
ATOM 1344 C CA . ALA A 1 182 ? 13.038 8.690 11.174 1.00 95.50 182 ALA A CA 1
ATOM 1345 C C . ALA A 1 182 ? 12.783 10.004 10.418 1.00 95.50 182 ALA A C 1
ATOM 1347 O O . ALA A 1 182 ? 13.608 10.404 9.597 1.00 95.50 182 ALA A O 1
ATOM 1348 N N . TRP A 1 183 ? 11.702 10.720 10.738 1.00 94.31 183 TRP A N 1
ATOM 1349 C CA . TRP A 1 183 ? 11.400 12.031 10.159 1.00 94.31 183 TRP A CA 1
ATOM 1350 C C . TRP A 1 183 ? 12.484 13.067 10.485 1.00 94.31 183 TRP A C 1
ATOM 1352 O O . TRP A 1 183 ? 12.986 13.735 9.582 1.00 94.31 183 TRP A O 1
ATOM 1362 N N . LYS A 1 184 ? 12.930 13.153 11.749 1.00 94.31 184 LYS A N 1
ATOM 1363 C CA . LYS A 1 184 ? 14.024 14.058 12.168 1.00 94.31 184 LYS A CA 1
ATOM 1364 C C . LYS A 1 184 ? 15.348 13.768 11.458 1.00 94.31 184 LYS A C 1
ATOM 1366 O O . LYS A 1 184 ? 16.157 14.679 11.282 1.00 94.31 184 LYS A O 1
ATOM 1371 N N . LEU A 1 185 ? 15.606 12.507 11.116 1.00 94.44 185 LEU A N 1
ATOM 1372 C CA . LEU A 1 185 ? 16.797 12.111 10.371 1.00 94.44 185 LEU A CA 1
ATOM 1373 C C . LEU A 1 185 ? 16.660 12.463 8.883 1.00 94.44 185 LEU A C 1
ATOM 1375 O O . LEU A 1 185 ? 17.573 13.048 8.298 1.00 94.44 185 LEU A O 1
ATOM 1379 N N . ALA A 1 186 ? 15.510 12.149 8.285 1.00 93.12 186 ALA A N 1
ATOM 1380 C CA . ALA A 1 186 ? 15.235 12.404 6.876 1.00 93.12 186 ALA A CA 1
ATOM 1381 C C . ALA A 1 186 ? 15.180 13.900 6.536 1.00 93.12 186 ALA A C 1
ATOM 1383 O O . ALA A 1 186 ? 15.687 14.307 5.492 1.00 93.12 186 ALA A O 1
ATOM 1384 N N . SER A 1 187 ? 14.640 14.736 7.427 1.00 91.69 187 SER A N 1
ATOM 1385 C CA . SER A 1 187 ? 14.578 16.194 7.239 1.00 91.69 187 SER A CA 1
ATOM 1386 C C . SER A 1 187 ? 15.955 16.866 7.201 1.00 91.69 187 SER A C 1
ATOM 1388 O O . SER A 1 187 ? 16.092 17.968 6.678 1.00 91.69 187 SER A O 1
ATOM 1390 N N . LYS A 1 188 ? 17.001 16.182 7.681 1.00 92.62 188 LYS A N 1
ATO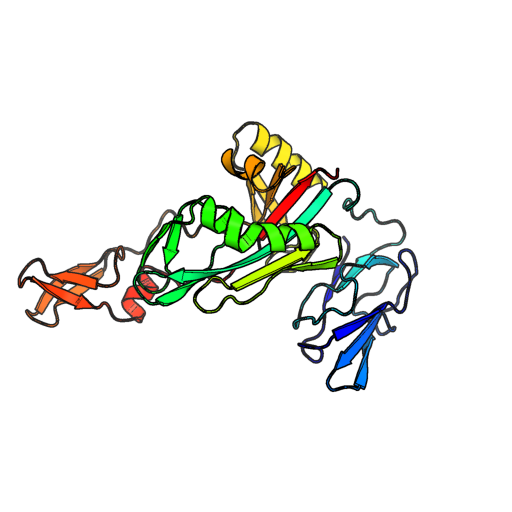M 1391 C CA . LYS A 1 188 ? 18.406 16.611 7.581 1.00 92.62 188 LYS A CA 1
ATOM 1392 C C . LYS A 1 188 ? 19.120 16.061 6.338 1.00 92.62 188 LYS A C 1
ATOM 1394 O O . LYS A 1 188 ? 20.342 16.137 6.258 1.00 92.62 188 LYS A O 1
ATOM 1399 N N . GLY A 1 189 ? 18.381 15.477 5.391 1.00 84.50 189 GLY A N 1
ATOM 1400 C CA . GLY A 1 189 ? 18.920 14.879 4.165 1.00 84.50 189 GLY A CA 1
ATOM 1401 C C . GLY A 1 189 ? 19.431 13.441 4.321 1.00 84.50 189 GLY A C 1
ATOM 1402 O O . GLY A 1 189 ? 20.044 12.911 3.396 1.00 84.50 189 GLY A O 1
ATOM 1403 N N . GLY A 1 190 ? 19.200 12.796 5.469 1.00 80.19 190 GLY A N 1
ATOM 1404 C CA . GLY A 1 190 ? 19.570 11.397 5.691 1.00 80.19 190 GLY A CA 1
ATOM 1405 C C . GLY A 1 190 ? 18.599 10.404 5.040 1.00 80.19 190 GLY A C 1
ATOM 1406 O O . GLY A 1 190 ? 17.427 10.705 4.823 1.00 80.19 190 GLY A O 1
ATOM 1407 N N . ARG A 1 191 ? 19.066 9.174 4.782 1.00 85.12 191 ARG A N 1
ATOM 1408 C CA . ARG A 1 191 ? 18.167 8.025 4.581 1.00 85.12 191 ARG A CA 1
ATOM 1409 C C . ARG A 1 191 ? 17.708 7.544 5.952 1.00 85.12 191 ARG A C 1
ATOM 1411 O O . ARG A 1 191 ? 18.547 7.345 6.828 1.00 85.12 191 ARG A O 1
ATOM 1418 N N . ALA A 1 192 ? 16.406 7.355 6.131 1.00 94.31 192 ALA A N 1
ATOM 1419 C CA . ALA A 1 192 ? 15.858 6.825 7.366 1.00 94.31 192 ALA A CA 1
ATOM 1420 C C . ALA A 1 192 ? 15.206 5.460 7.136 1.00 94.31 192 ALA A C 1
ATOM 1422 O O . ALA A 1 192 ? 14.779 5.115 6.030 1.00 94.31 192 ALA A O 1
ATOM 1423 N N . SER A 1 193 ? 15.135 4.677 8.204 1.00 95.25 193 SER A N 1
ATOM 1424 C CA . SER A 1 193 ? 14.440 3.400 8.222 1.00 95.25 193 SER A CA 1
ATOM 1425 C C . SER A 1 193 ? 13.752 3.188 9.560 1.00 95.25 193 SER A C 1
ATOM 1427 O O . SER A 1 193 ? 14.191 3.708 10.583 1.00 95.25 193 SER A O 1
ATOM 1429 N N . ILE A 1 194 ? 12.676 2.413 9.540 1.00 96.62 194 ILE A N 1
ATOM 1430 C CA . ILE A 1 194 ? 11.879 2.063 10.712 1.00 96.62 194 ILE A CA 1
ATOM 1431 C C . ILE A 1 194 ? 11.812 0.544 10.774 1.00 96.62 194 ILE A C 1
ATOM 1433 O O . ILE A 1 194 ? 11.406 -0.094 9.805 1.00 96.62 194 ILE A O 1
ATOM 1437 N N . GLU A 1 195 ? 12.206 -0.043 11.895 1.00 96.88 195 GLU A N 1
ATOM 1438 C CA . GLU A 1 195 ? 12.069 -1.480 12.120 1.00 96.88 195 GLU A CA 1
ATOM 1439 C C . GLU A 1 195 ? 10.753 -1.772 12.835 1.00 96.88 195 GLU A C 1
ATOM 1441 O O . GLU A 1 195 ? 10.361 -1.085 13.779 1.00 96.88 195 GLU A O 1
ATOM 1446 N N . CYS A 1 196 ? 10.040 -2.795 12.377 1.00 96.38 196 CYS A N 1
ATOM 1447 C CA . CYS A 1 196 ? 8.847 -3.256 13.064 1.00 96.38 196 CYS A CA 1
ATOM 1448 C C . CYS A 1 196 ? 9.226 -3.909 14.400 1.00 96.38 196 CYS A C 1
ATOM 1450 O O . CYS A 1 196 ? 9.906 -4.934 14.409 1.00 96.38 196 CYS A O 1
ATOM 1452 N N . GLY A 1 197 ? 8.698 -3.388 15.511 1.00 93.75 197 GLY A N 1
ATOM 1453 C CA . GLY A 1 197 ? 8.962 -3.923 16.854 1.00 93.75 197 GLY A CA 1
ATOM 1454 C C . GLY A 1 197 ? 8.480 -5.361 17.100 1.00 93.75 197 GLY A C 1
ATOM 1455 O O . GLY A 1 197 ? 8.917 -5.982 18.060 1.00 93.75 197 GLY A O 1
ATOM 1456 N N . GLU A 1 198 ? 7.610 -5.909 16.241 1.00 94.38 198 GLU A N 1
ATOM 1457 C CA . GLU A 1 198 ? 7.117 -7.292 16.362 1.00 94.38 198 GLU A CA 1
ATOM 1458 C C . GLU A 1 198 ? 7.918 -8.283 15.503 1.00 94.38 198 GLU A C 1
ATOM 1460 O O . GLU A 1 198 ? 8.315 -9.337 15.987 1.00 94.38 198 GLU A O 1
ATOM 1465 N N . CYS A 1 199 ? 8.131 -7.988 14.213 1.00 95.69 199 CYS A N 1
ATOM 1466 C CA . CYS A 1 199 ? 8.710 -8.955 13.267 1.00 95.69 199 CYS A CA 1
ATOM 1467 C C . CYS A 1 199 ? 10.080 -8.564 12.696 1.00 95.69 199 CYS A C 1
ATOM 1469 O O . CYS A 1 199 ? 10.612 -9.302 11.864 1.00 95.69 199 CYS A O 1
ATOM 1471 N N . GLY A 1 200 ? 10.621 -7.406 13.090 1.00 96.31 200 GLY A N 1
ATOM 1472 C CA . GLY A 1 200 ? 11.920 -6.892 12.645 1.00 96.31 200 GLY A CA 1
ATOM 1473 C C . GLY A 1 200 ? 11.965 -6.397 11.196 1.00 96.31 200 GLY A C 1
ATOM 1474 O O . GLY A 1 200 ? 13.019 -5.995 10.721 1.00 96.31 200 GLY A O 1
ATOM 1475 N N . GLU A 1 201 ? 10.847 -6.423 10.466 1.00 95.69 201 GLU A N 1
ATOM 1476 C CA . GLU A 1 201 ? 10.804 -5.948 9.080 1.00 95.69 201 GLU A CA 1
ATOM 1477 C C . GLU A 1 201 ? 11.194 -4.466 8.994 1.00 95.69 201 GLU A C 1
ATOM 1479 O O . GLU A 1 201 ? 10.611 -3.628 9.686 1.00 95.69 201 GLU A O 1
ATOM 1484 N N . THR A 1 202 ? 12.142 -4.141 8.115 1.00 95.81 202 THR A N 1
ATOM 1485 C CA . THR A 1 202 ? 12.608 -2.769 7.897 1.00 95.81 202 THR A CA 1
ATOM 1486 C C . THR A 1 202 ? 11.775 -2.052 6.837 1.00 95.81 202 THR A C 1
ATOM 1488 O O . THR A 1 202 ? 11.515 -2.563 5.745 1.00 95.81 202 THR A O 1
ATOM 1491 N N . HIS A 1 203 ? 11.411 -0.813 7.139 1.00 96.06 203 HIS A N 1
ATOM 1492 C CA . HIS A 1 203 ? 10.647 0.086 6.291 1.00 96.06 203 HIS A CA 1
ATOM 1493 C C . HIS A 1 203 ? 11.487 1.306 5.938 1.00 96.06 203 HIS A C 1
ATOM 1495 O O . HIS A 1 203 ? 11.918 2.026 6.834 1.00 96.06 203 HIS A O 1
ATOM 1501 N N . ALA A 1 204 ? 11.703 1.561 4.647 1.00 95.50 204 ALA A N 1
ATOM 1502 C CA . ALA A 1 204 ? 12.351 2.792 4.205 1.00 95.50 204 ALA A CA 1
ATOM 1503 C C . ALA A 1 204 ? 11.483 4.005 4.559 1.00 95.50 204 ALA A C 1
ATOM 1505 O O . ALA A 1 204 ? 10.255 3.929 4.483 1.00 95.50 204 ALA A O 1
ATOM 1506 N N . ALA A 1 205 ? 12.111 5.115 4.931 1.00 96.00 205 ALA A N 1
ATOM 1507 C CA . ALA A 1 205 ? 11.416 6.357 5.212 1.00 96.00 205 ALA A CA 1
ATOM 1508 C C . ALA A 1 205 ? 12.226 7.561 4.715 1.00 96.00 205 ALA A C 1
ATOM 1510 O O . ALA A 1 205 ? 13.454 7.599 4.849 1.00 96.00 205 ALA A O 1
ATOM 1511 N N . ARG A 1 206 ? 11.553 8.539 4.104 1.00 95.88 206 ARG A N 1
ATOM 1512 C CA . ARG A 1 206 ? 12.210 9.725 3.535 1.00 95.88 206 ARG A CA 1
ATOM 1513 C C . ARG A 1 206 ? 11.259 10.908 3.393 1.00 95.88 206 ARG A C 1
ATOM 1515 O O . ARG A 1 206 ? 10.040 10.754 3.435 1.00 95.88 206 ARG A O 1
ATOM 1522 N N . MET A 1 207 ? 11.839 12.084 3.159 1.00 96.31 207 MET A N 1
ATOM 1523 C CA . MET A 1 207 ? 11.076 13.257 2.742 1.00 96.31 207 MET A CA 1
ATOM 1524 C C . MET A 1 207 ? 10.500 13.051 1.331 1.00 96.31 207 MET A C 1
ATOM 1526 O O . MET A 1 207 ? 11.155 12.424 0.480 1.00 96.31 207 MET A O 1
ATOM 1530 N N . PRO A 1 208 ? 9.290 13.572 1.062 1.00 95.50 208 PRO A N 1
ATOM 1531 C CA . PRO A 1 208 ? 8.747 13.594 -0.284 1.00 95.50 208 PRO A CA 1
ATOM 1532 C C . PRO A 1 208 ? 9.636 14.439 -1.216 1.00 95.50 208 PRO A C 1
ATOM 1534 O O . PRO A 1 208 ? 10.328 15.352 -0.755 1.00 95.50 208 PRO A O 1
ATOM 1537 N N . PRO A 1 209 ? 9.663 14.139 -2.526 1.00 93.94 209 PRO A N 1
ATOM 1538 C CA . PRO A 1 209 ? 10.349 14.990 -3.491 1.00 93.94 209 PRO A CA 1
ATOM 1539 C C . PRO A 1 209 ? 9.701 16.384 -3.519 1.00 93.94 209 PRO A C 1
ATOM 1541 O O . PRO A 1 209 ? 8.504 16.515 -3.283 1.00 93.94 209 PRO A O 1
ATOM 1544 N N . ALA A 1 210 ? 10.477 17.426 -3.832 1.00 93.25 210 ALA A N 1
ATOM 1545 C CA . ALA A 1 210 ? 10.028 18.820 -3.706 1.00 93.25 210 ALA A CA 1
ATOM 1546 C C . ALA A 1 210 ? 8.725 19.123 -4.471 1.00 93.25 210 ALA A C 1
ATOM 1548 O O . ALA A 1 210 ? 7.859 19.827 -3.959 1.00 93.25 210 ALA A O 1
ATOM 1549 N N . TRP A 1 211 ? 8.552 18.535 -5.658 1.00 95.06 211 TRP A N 1
ATOM 1550 C CA . TRP A 1 211 ? 7.351 18.717 -6.478 1.00 95.06 211 TRP A CA 1
ATOM 1551 C C . TRP A 1 211 ? 6.077 18.157 -5.834 1.00 95.06 211 TRP A C 1
ATOM 1553 O O . TRP A 1 211 ? 4.979 18.578 -6.182 1.00 95.06 211 TRP A O 1
ATOM 1563 N N . ALA A 1 212 ? 6.191 17.217 -4.894 1.00 96.12 212 ALA A N 1
ATOM 1564 C CA . ALA A 1 212 ? 5.030 16.574 -4.290 1.00 96.12 212 ALA A CA 1
ATOM 1565 C C . ALA A 1 212 ? 4.210 17.541 -3.439 1.00 96.12 212 ALA A C 1
ATOM 1567 O O . ALA A 1 212 ? 2.999 17.381 -3.362 1.00 96.12 212 ALA A O 1
ATOM 1568 N N . ALA A 1 213 ? 4.840 18.551 -2.834 1.00 94.50 213 ALA A N 1
ATOM 1569 C CA . ALA A 1 213 ? 4.141 19.542 -2.020 1.00 94.50 213 ALA A CA 1
ATOM 1570 C C . ALA A 1 213 ? 3.167 20.408 -2.842 1.00 94.50 213 ALA A C 1
ATOM 1572 O O . ALA A 1 213 ? 2.179 20.893 -2.294 1.00 94.50 213 ALA A O 1
ATOM 1573 N N . GLU A 1 214 ? 3.423 20.570 -4.146 1.00 95.38 214 GLU A N 1
ATOM 1574 C CA . GLU A 1 214 ? 2.555 21.311 -5.074 1.00 95.38 214 GLU A CA 1
ATOM 1575 C C . GLU A 1 214 ? 1.264 20.536 -5.391 1.00 95.38 214 GLU A C 1
ATOM 1577 O O . GLU A 1 214 ? 0.217 21.143 -5.597 1.00 95.38 214 GLU A O 1
ATOM 1582 N N . ILE A 1 215 ? 1.327 19.200 -5.389 1.00 97.31 215 ILE A N 1
ATOM 1583 C CA . ILE A 1 215 ? 0.197 18.307 -5.703 1.00 97.31 215 ILE A CA 1
ATOM 1584 C C . ILE A 1 215 ? -0.541 17.903 -4.420 1.00 97.31 215 ILE A C 1
ATOM 1586 O O . ILE A 1 215 ? -1.764 17.962 -4.314 1.00 97.31 215 ILE A O 1
ATOM 1590 N N . PHE A 1 216 ? 0.224 17.501 -3.411 1.00 96.81 216 PHE A N 1
ATOM 1591 C CA . PHE A 1 216 ? -0.244 16.901 -2.172 1.00 96.81 216 PHE A CA 1
ATOM 1592 C C . PHE A 1 216 ? -0.026 17.878 -1.016 1.00 96.81 216 PHE A C 1
ATOM 1594 O O . PHE A 1 216 ? 0.897 17.733 -0.216 1.00 96.81 216 PHE A O 1
ATOM 1601 N N . GLY A 1 217 ? -0.881 18.897 -0.914 1.00 95.44 217 GLY A N 1
ATOM 1602 C CA . GLY A 1 217 ? -0.729 19.947 0.097 1.00 95.44 217 GLY A CA 1
ATOM 1603 C C . GLY A 1 217 ? -0.620 19.396 1.528 1.00 95.44 217 GLY A C 1
ATOM 1604 O O . GLY A 1 217 ? -1.527 18.705 2.006 1.00 95.44 217 GLY A O 1
ATOM 1605 N N . GLY A 1 218 ? 0.472 19.732 2.217 1.00 94.56 218 GLY A N 1
ATOM 1606 C CA . GLY A 1 218 ? 0.770 19.276 3.580 1.00 94.56 218 GLY A CA 1
ATOM 1607 C C . GLY A 1 218 ? 1.424 17.894 3.671 1.00 94.56 218 GLY A C 1
ATOM 1608 O O . GLY A 1 218 ? 1.533 17.365 4.773 1.00 94.56 218 GLY A O 1
ATOM 1609 N N . ILE A 1 219 ? 1.839 17.282 2.553 1.00 97.19 219 ILE A N 1
ATOM 1610 C CA . ILE A 1 219 ? 2.632 16.048 2.589 1.00 97.19 219 ILE A CA 1
ATOM 1611 C C . ILE A 1 219 ? 3.967 16.299 3.298 1.00 97.19 219 ILE A C 1
ATOM 1613 O O . ILE A 1 219 ? 4.715 17.210 2.946 1.00 97.19 219 ILE A O 1
ATOM 1617 N N . ALA A 1 220 ? 4.273 15.470 4.290 1.00 95.38 220 ALA A N 1
ATOM 1618 C CA . ALA A 1 220 ? 5.429 15.657 5.159 1.00 95.38 220 ALA A CA 1
ATOM 1619 C C . ALA A 1 220 ? 6.403 14.477 5.113 1.00 95.38 220 ALA A C 1
ATOM 1621 O O . ALA A 1 220 ? 7.609 14.670 5.273 1.00 95.38 220 ALA A O 1
ATOM 1622 N N . PHE A 1 221 ? 5.911 13.250 4.907 1.00 96.31 221 PHE A N 1
ATOM 1623 C CA . PHE A 1 221 ? 6.752 12.063 5.044 1.00 96.31 221 PHE A CA 1
ATOM 1624 C C . PHE A 1 221 ? 6.259 10.875 4.216 1.00 96.31 221 PHE A C 1
ATOM 1626 O O . PHE A 1 221 ? 5.057 10.682 4.042 1.00 96.31 221 PHE A O 1
ATOM 1633 N N . LEU A 1 222 ? 7.197 10.066 3.721 1.00 97.06 222 LEU A N 1
ATOM 1634 C CA . LEU A 1 222 ? 6.932 8.833 2.981 1.00 97.06 222 LEU A CA 1
ATOM 1635 C C . LEU A 1 222 ? 7.492 7.641 3.751 1.00 97.06 222 LEU A C 1
ATOM 1637 O O . LEU A 1 222 ? 8.625 7.699 4.234 1.00 97.06 222 LEU A O 1
ATOM 1641 N N . VAL A 1 223 ? 6.716 6.560 3.853 1.00 97.31 223 VAL A N 1
ATOM 1642 C CA . VAL A 1 223 ? 7.078 5.375 4.645 1.00 97.31 223 VAL A CA 1
ATOM 1643 C C . VAL A 1 223 ? 6.766 4.087 3.891 1.00 97.31 223 VAL A C 1
ATOM 1645 O O . VAL A 1 223 ? 5.697 3.928 3.311 1.00 97.31 223 VAL A O 1
ATOM 1648 N N . GLY A 1 224 ? 7.674 3.116 3.957 1.00 95.75 224 GLY A N 1
ATOM 1649 C CA . GLY A 1 224 ? 7.471 1.759 3.452 1.00 95.75 224 GLY A CA 1
ATOM 1650 C C . GLY A 1 224 ? 7.641 1.598 1.943 1.00 95.75 224 GLY A C 1
ATOM 1651 O O . GLY A 1 224 ? 7.329 0.525 1.430 1.00 95.75 224 GLY A O 1
ATOM 1652 N N . GLU A 1 225 ? 8.143 2.620 1.246 1.00 94.25 225 GLU A N 1
ATOM 1653 C CA . GLU A 1 225 ? 8.442 2.530 -0.182 1.00 94.25 225 GLU A CA 1
ATOM 1654 C C . GLU A 1 225 ? 9.422 1.389 -0.476 1.00 94.25 225 GLU A C 1
ATOM 1656 O O . GLU A 1 225 ? 10.336 1.091 0.300 1.00 94.25 225 GLU A O 1
ATOM 1661 N N . VAL A 1 226 ? 9.227 0.746 -1.624 1.00 88.81 226 VAL A N 1
ATOM 1662 C CA . VAL A 1 226 ? 10.099 -0.312 -2.133 1.00 88.81 226 VAL A CA 1
ATOM 1663 C C . VAL A 1 226 ? 10.532 0.088 -3.527 1.00 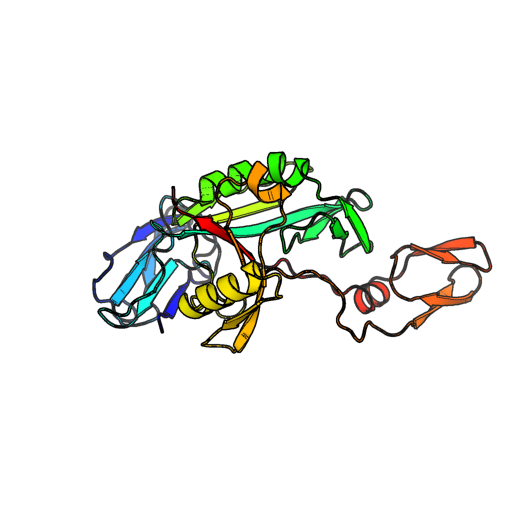88.81 226 VAL A C 1
ATOM 1665 O O . VAL A 1 226 ? 9.918 -0.290 -4.525 1.00 88.81 226 VAL A O 1
ATOM 1668 N N . THR A 1 227 ? 11.593 0.882 -3.604 1.00 68.12 227 THR A N 1
ATOM 1669 C CA . THR A 1 227 ? 12.255 1.141 -4.877 1.00 68.12 227 THR A CA 1
ATOM 1670 C C . THR A 1 227 ? 12.950 -0.150 -5.287 1.00 68.12 227 THR A C 1
ATOM 1672 O O . THR A 1 227 ? 13.832 -0.628 -4.579 1.00 68.12 227 THR A O 1
ATOM 1675 N N . GLY A 1 228 ? 12.503 -0.757 -6.389 1.00 55.66 228 GLY A N 1
ATOM 1676 C CA . GLY A 1 228 ? 13.017 -2.023 -6.923 1.00 55.66 228 GLY A CA 1
ATOM 1677 C C . GLY A 1 228 ? 14.432 -1.925 -7.496 1.00 55.66 228 GLY A C 1
ATOM 1678 O O . GLY A 1 228 ? 14.704 -2.515 -8.538 1.00 55.66 228 GLY A O 1
ATOM 1679 N N . GLU A 1 229 ? 15.312 -1.149 -6.862 1.00 52.00 229 GLU A N 1
ATOM 1680 C CA . GLU A 1 229 ? 16.732 -1.209 -7.167 1.00 52.00 229 GLU A CA 1
ATOM 1681 C C . GLU A 1 229 ? 17.218 -2.618 -6.804 1.00 52.00 229 GLU A C 1
ATOM 1683 O O . GLU A 1 229 ? 16.956 -3.086 -5.688 1.00 52.00 229 GLU A O 1
ATOM 1688 N N . PRO A 1 230 ? 17.861 -3.334 -7.743 1.00 46.16 230 PRO A N 1
ATOM 1689 C CA . PRO A 1 230 ? 18.505 -4.595 -7.424 1.00 46.16 230 PRO A CA 1
ATOM 1690 C C . PRO A 1 230 ? 19.450 -4.373 -6.242 1.00 46.16 230 PRO A C 1
ATOM 1692 O O . PRO A 1 230 ? 20.108 -3.335 -6.155 1.00 46.16 230 PRO A O 1
ATOM 1695 N N . GLY A 1 231 ? 19.517 -5.342 -5.329 1.00 47.94 231 GLY A N 1
ATOM 1696 C CA . GLY A 1 231 ? 20.535 -5.324 -4.283 1.00 47.94 231 GLY A CA 1
ATOM 1697 C C . GLY A 1 231 ? 21.950 -5.209 -4.877 1.00 47.94 231 GLY A C 1
ATOM 1698 O O . GLY A 1 231 ? 22.138 -5.442 -6.073 1.00 47.94 231 GLY A O 1
ATOM 1699 N N . PRO A 1 232 ? 22.957 -4.870 -4.054 1.00 43.06 232 PRO A N 1
ATOM 1700 C CA . PRO A 1 232 ? 24.329 -4.625 -4.513 1.00 43.06 232 PRO A CA 1
ATOM 1701 C C . PRO A 1 232 ? 24.938 -5.796 -5.305 1.00 43.06 232 PRO A C 1
ATOM 1703 O O . PRO A 1 232 ? 25.758 -5.566 -6.189 1.00 43.06 232 PRO A O 1
ATOM 1706 N N . ASP A 1 233 ? 24.476 -7.023 -5.056 1.00 51.22 233 ASP A N 1
ATOM 1707 C CA . ASP A 1 233 ? 24.848 -8.226 -5.802 1.00 51.22 233 ASP A CA 1
ATOM 1708 C C . ASP A 1 233 ? 23.763 -8.591 -6.822 1.00 51.22 233 ASP A C 1
ATOM 1710 O O . ASP A 1 233 ? 23.058 -9.597 -6.690 1.00 51.22 233 ASP A O 1
ATOM 1714 N N . GLY A 1 234 ? 23.593 -7.742 -7.837 1.00 63.84 234 GLY A N 1
ATOM 1715 C CA . GLY A 1 234 ? 22.738 -8.059 -8.977 1.00 63.84 234 GLY A CA 1
ATOM 1716 C C . GLY A 1 234 ? 23.092 -9.432 -9.585 1.00 63.84 234 GLY A C 1
ATOM 1717 O O . GLY A 1 234 ? 24.244 -9.873 -9.504 1.00 63.84 234 GLY A O 1
ATOM 1718 N N . PRO A 1 235 ? 22.118 -10.139 -10.181 1.00 73.94 235 PRO A N 1
ATOM 1719 C CA . PRO A 1 235 ? 22.359 -11.435 -10.807 1.00 73.94 235 PRO A CA 1
ATOM 1720 C C . PRO A 1 235 ? 23.495 -11.340 -11.831 1.00 73.94 235 PRO A C 1
ATOM 1722 O O . PRO A 1 235 ? 23.540 -10.425 -12.655 1.00 73.94 235 PRO A O 1
ATOM 1725 N N . LYS A 1 236 ? 24.443 -12.281 -11.750 1.00 84.12 236 LYS A N 1
ATOM 1726 C CA . LYS A 1 236 ? 25.610 -12.311 -12.639 1.00 84.12 236 LYS A CA 1
ATOM 1727 C C . LYS A 1 236 ? 25.156 -12.508 -14.090 1.00 84.12 236 LYS A C 1
ATOM 1729 O O . LYS A 1 236 ? 24.221 -13.280 -14.307 1.00 84.12 236 LYS A O 1
ATOM 1734 N N . PRO A 1 237 ? 25.831 -11.891 -15.077 1.00 89.38 237 PRO A N 1
ATOM 1735 C CA . PRO A 1 237 ? 25.515 -12.116 -16.479 1.00 89.38 237 PRO A CA 1
ATOM 1736 C C . PRO A 1 237 ? 25.510 -13.607 -16.842 1.00 89.38 237 PRO A C 1
ATOM 1738 O O . PRO A 1 237 ? 26.356 -14.378 -16.380 1.00 89.38 237 PRO A O 1
ATOM 1741 N N . VAL A 1 238 ? 24.557 -14.011 -17.680 1.00 92.81 238 VAL A N 1
ATOM 1742 C CA . VAL A 1 238 ? 24.375 -15.399 -18.129 1.00 92.81 238 VAL A CA 1
ATOM 1743 C C . VAL A 1 238 ? 24.623 -15.477 -19.630 1.00 92.81 238 VAL A C 1
ATOM 1745 O O . VAL A 1 238 ? 24.198 -14.609 -20.393 1.00 92.81 238 VAL A O 1
ATOM 1748 N N . ILE A 1 239 ? 25.293 -16.545 -20.067 1.00 93.88 239 ILE A N 1
ATOM 1749 C CA . ILE A 1 239 ? 25.467 -16.835 -21.490 1.00 93.88 239 ILE A CA 1
ATOM 1750 C C . ILE A 1 239 ? 24.211 -17.519 -22.033 1.00 93.88 239 ILE A C 1
ATOM 1752 O O . ILE A 1 239 ? 23.859 -18.623 -21.618 1.00 93.88 239 ILE A O 1
ATOM 1756 N N . PHE A 1 240 ? 23.568 -16.883 -23.007 1.00 94.75 240 PHE A N 1
ATOM 1757 C CA . PHE A 1 240 ? 22.398 -17.388 -23.718 1.00 94.75 240 PHE A CA 1
ATOM 1758 C C . PHE A 1 240 ? 22.725 -17.585 -25.200 1.00 94.75 240 PHE A C 1
ATOM 1760 O O . PHE A 1 240 ? 23.353 -16.732 -25.821 1.00 94.75 240 PHE A O 1
ATOM 1767 N N . LYS A 1 241 ? 22.323 -18.705 -25.806 1.00 96.31 241 LYS A N 1
ATOM 1768 C CA . LYS A 1 241 ? 22.575 -18.936 -27.238 1.00 96.31 241 LYS A CA 1
ATOM 1769 C C . LYS A 1 241 ? 21.519 -18.230 -28.080 1.00 96.31 241 LYS A C 1
ATOM 1771 O O . LYS A 1 241 ? 20.327 -18.433 -27.870 1.00 96.31 241 LYS A O 1
ATOM 1776 N N . CYS A 1 242 ? 21.952 -17.445 -29.065 1.00 96.62 242 CYS A N 1
ATOM 1777 C CA . CYS A 1 242 ? 21.050 -16.852 -30.044 1.00 96.62 242 CYS A CA 1
ATOM 1778 C C . CYS A 1 242 ? 20.288 -17.963 -30.795 1.00 96.62 242 CYS A C 1
ATOM 1780 O O . CYS A 1 242 ? 20.939 -18.824 -31.389 1.00 96.62 242 CYS A O 1
ATOM 1782 N N . PRO A 1 243 ? 18.944 -17.953 -30.831 1.00 96.00 243 PRO A N 1
ATOM 1783 C CA . PRO A 1 243 ? 18.176 -18.982 -31.533 1.00 96.00 243 PRO A CA 1
ATOM 1784 C C . PRO A 1 243 ? 18.383 -18.946 -33.057 1.00 96.00 243 PRO A C 1
ATOM 1786 O O . PRO A 1 243 ? 18.198 -19.962 -33.715 1.00 96.00 243 PRO A O 1
ATOM 1789 N N . SER A 1 244 ? 18.801 -17.801 -33.609 1.00 97.00 244 SER A N 1
ATOM 1790 C CA . SER A 1 244 ? 18.977 -17.600 -35.053 1.00 97.00 244 SER A CA 1
ATOM 1791 C C . SER A 1 244 ? 20.341 -18.070 -35.570 1.00 97.00 244 SER A C 1
ATOM 1793 O O . SER A 1 244 ? 20.415 -18.704 -36.617 1.00 97.00 244 SER A O 1
ATOM 1795 N N . CYS A 1 245 ? 21.435 -17.756 -34.863 1.00 97.38 245 CYS A N 1
ATOM 1796 C CA . CYS A 1 245 ? 22.804 -18.037 -35.327 1.00 97.38 245 CYS A CA 1
ATOM 1797 C C . CYS A 1 245 ? 23.656 -18.862 -34.354 1.00 97.38 245 CYS A C 1
ATOM 1799 O O . CYS A 1 245 ? 24.834 -19.087 -34.615 1.00 97.38 245 CYS A O 1
ATOM 1801 N N . LEU A 1 246 ? 23.088 -19.281 -33.217 1.00 97.06 246 LEU A N 1
ATOM 1802 C CA . LEU A 1 246 ? 23.740 -20.060 -32.153 1.00 97.06 246 LEU A CA 1
ATOM 1803 C C . LEU A 1 246 ? 24.923 -19.377 -31.448 1.00 97.06 246 LEU A C 1
ATOM 1805 O O . LEU A 1 246 ? 25.528 -19.978 -30.557 1.00 97.06 246 LEU A O 1
ATOM 1809 N N . ALA A 1 247 ? 25.230 -18.123 -31.787 1.00 96.50 247 ALA A N 1
ATOM 1810 C CA . ALA A 1 247 ? 26.270 -17.357 -31.116 1.00 96.50 247 ALA A CA 1
ATOM 1811 C C . ALA A 1 247 ? 25.945 -17.143 -29.629 1.00 96.50 247 ALA A C 1
ATOM 1813 O O . ALA A 1 247 ? 24.782 -16.999 -29.241 1.00 96.50 247 ALA A O 1
ATOM 1814 N N . ALA A 1 248 ? 26.987 -17.107 -28.801 1.00 95.94 248 ALA A N 1
ATOM 1815 C CA . ALA A 1 248 ? 26.875 -16.828 -27.376 1.00 95.94 248 ALA A CA 1
ATOM 1816 C C . ALA A 1 248 ? 26.573 -15.339 -27.144 1.00 95.94 248 ALA A C 1
ATOM 1818 O O . ALA A 1 248 ? 27.360 -14.468 -27.516 1.00 95.94 248 ALA A O 1
ATOM 1819 N N . LEU A 1 249 ? 25.431 -15.054 -26.527 1.00 94.62 249 LEU A N 1
ATOM 1820 C CA . LEU A 1 249 ? 25.013 -13.728 -26.091 1.00 94.62 249 LEU A CA 1
ATOM 1821 C C . LEU A 1 249 ? 25.232 -13.610 -24.588 1.00 94.62 249 LEU A C 1
ATOM 1823 O O . LEU A 1 249 ? 24.808 -14.476 -23.829 1.00 94.62 249 LEU A O 1
ATOM 1827 N N . GLU A 1 250 ? 25.879 -12.533 -24.168 1.00 93.50 250 GLU A N 1
ATOM 1828 C CA . GLU A 1 250 ? 25.977 -12.170 -22.760 1.00 93.50 250 GLU A CA 1
ATOM 1829 C C . GLU A 1 250 ? 24.728 -11.375 -22.381 1.00 93.50 250 GLU A C 1
ATOM 1831 O O . GLU A 1 250 ? 24.435 -10.347 -22.993 1.00 93.50 250 GLU A O 1
ATOM 1836 N N . ILE A 1 251 ? 23.962 -11.892 -21.425 1.00 93.00 251 ILE A N 1
ATOM 1837 C CA . ILE A 1 251 ? 22.714 -11.294 -20.958 1.00 93.00 251 ILE A CA 1
ATOM 1838 C C . ILE A 1 251 ? 22.931 -10.782 -19.540 1.00 93.00 251 ILE A C 1
ATOM 1840 O O . ILE A 1 251 ? 23.248 -11.575 -18.657 1.00 93.00 251 ILE A O 1
ATOM 1844 N N . ALA A 1 252 ? 22.725 -9.483 -19.330 1.00 86.62 252 ALA A N 1
ATOM 1845 C CA . ALA A 1 252 ? 22.810 -8.827 -18.024 1.00 86.62 252 ALA A CA 1
ATOM 1846 C C . ALA A 1 252 ? 21.443 -8.312 -17.519 1.00 86.62 252 ALA A C 1
ATOM 1848 O O . ALA A 1 252 ? 21.338 -7.758 -16.426 1.00 86.62 252 ALA A O 1
ATOM 1849 N N . GLY A 1 253 ? 20.366 -8.580 -18.270 1.00 86.38 253 GLY A N 1
ATOM 1850 C CA . GLY A 1 253 ? 18.994 -8.407 -17.799 1.00 86.38 253 GLY A CA 1
ATOM 1851 C C . GLY A 1 253 ? 18.413 -7.004 -17.935 1.00 86.38 253 GLY A C 1
ATOM 1852 O O . GLY A 1 253 ? 17.366 -6.721 -17.361 1.00 86.38 253 GLY A O 1
ATOM 1853 N N . GLU A 1 254 ? 19.040 -6.118 -18.701 1.00 84.56 254 GLU A N 1
ATOM 1854 C CA . GLU A 1 254 ? 18.582 -4.738 -18.856 1.00 84.56 254 GLU A CA 1
ATOM 1855 C C . GLU A 1 254 ? 17.266 -4.642 -19.630 1.00 84.56 254 GLU A C 1
ATOM 1857 O O . GLU A 1 254 ? 16.432 -3.787 -19.325 1.00 84.56 254 GLU A O 1
ATOM 1862 N N . LYS A 1 255 ? 17.094 -5.511 -20.635 1.00 84.19 255 LYS A N 1
ATOM 1863 C CA . LYS A 1 255 ? 15.934 -5.561 -21.532 1.00 84.19 255 LYS A CA 1
ATOM 1864 C C . LYS A 1 255 ? 15.537 -7.000 -21.828 1.00 84.19 255 LYS A C 1
ATOM 1866 O O . LYS A 1 255 ? 16.394 -7.869 -21.976 1.00 84.19 255 LYS A O 1
ATOM 1871 N N . ARG A 1 256 ? 14.232 -7.236 -21.981 1.00 89.44 256 ARG A N 1
ATOM 1872 C CA . ARG A 1 256 ? 13.700 -8.556 -22.349 1.00 89.44 256 ARG A CA 1
ATOM 1873 C C . ARG A 1 256 ? 13.922 -8.920 -23.816 1.00 89.44 256 ARG A C 1
ATOM 1875 O O . ARG A 1 256 ? 13.920 -10.097 -24.157 1.00 89.44 256 ARG A O 1
ATOM 1882 N N . ILE A 1 257 ? 14.100 -7.919 -24.675 1.00 90.25 257 ILE A N 1
ATOM 1883 C CA . ILE A 1 257 ? 14.448 -8.100 -26.085 1.00 90.25 257 ILE A CA 1
ATOM 1884 C C . ILE A 1 257 ? 15.872 -7.589 -26.278 1.00 90.25 257 ILE A C 1
ATOM 1886 O O . ILE A 1 257 ? 16.155 -6.420 -26.006 1.00 90.25 257 ILE A O 1
ATOM 1890 N N . VAL A 1 258 ? 16.762 -8.471 -26.729 1.00 92.00 258 VAL A N 1
ATOM 1891 C CA . VAL A 1 258 ? 18.189 -8.185 -26.914 1.00 92.00 258 VAL A CA 1
ATOM 1892 C C . VAL A 1 258 ? 18.558 -8.359 -28.382 1.00 92.00 258 VAL A C 1
ATOM 1894 O O . VAL A 1 258 ? 18.279 -9.396 -28.981 1.00 92.00 258 VAL A O 1
ATOM 1897 N N . ARG A 1 259 ? 19.219 -7.359 -28.970 1.00 94.69 259 ARG A N 1
ATOM 1898 C CA . ARG A 1 259 ? 19.735 -7.434 -30.343 1.00 94.69 259 ARG A CA 1
ATOM 1899 C C . ARG A 1 259 ? 20.979 -8.324 -30.380 1.00 94.69 259 ARG A C 1
ATOM 1901 O O . ARG A 1 259 ? 21.960 -8.050 -29.690 1.00 94.69 259 ARG A O 1
ATOM 1908 N N . CYS A 1 260 ? 20.974 -9.377 -31.194 1.00 95.88 260 CYS A N 1
ATOM 1909 C CA . CYS A 1 260 ? 22.148 -10.229 -31.376 1.00 95.88 260 CYS A CA 1
ATOM 1910 C C . CYS A 1 260 ? 23.266 -9.459 -32.096 1.00 95.88 260 CYS A C 1
ATOM 1912 O O . CYS A 1 260 ? 23.110 -9.090 -33.253 1.00 95.88 260 CYS A O 1
ATOM 1914 N N . LYS A 1 261 ? 24.432 -9.284 -31.465 1.00 96.31 261 LYS A N 1
ATOM 1915 C CA . LYS A 1 261 ? 25.581 -8.578 -32.073 1.00 96.31 261 LYS A CA 1
ATOM 1916 C C . LYS A 1 261 ? 26.243 -9.300 -33.260 1.00 96.31 261 LYS A C 1
ATOM 1918 O O . LYS A 1 261 ? 27.150 -8.748 -33.866 1.00 96.31 261 LYS A O 1
ATOM 1923 N N . TYR A 1 262 ? 25.838 -10.540 -33.549 1.00 96.81 262 TYR A N 1
ATOM 1924 C CA . TYR A 1 262 ? 26.446 -11.378 -34.591 1.00 96.81 262 TYR A CA 1
ATOM 1925 C C . TYR A 1 262 ? 25.596 -11.485 -35.857 1.00 96.81 262 TYR A C 1
ATOM 1927 O O . TYR A 1 262 ? 26.131 -11.415 -36.954 1.00 96.81 262 TYR A O 1
ATOM 1935 N N . CYS A 1 263 ? 24.286 -11.702 -35.711 1.00 96.69 263 CYS A N 1
ATOM 1936 C CA . CYS A 1 263 ? 23.360 -11.840 -36.844 1.00 96.69 263 CYS A CA 1
ATOM 1937 C C . CYS A 1 263 ? 22.259 -10.780 -36.856 1.00 96.69 263 CYS A C 1
ATOM 1939 O O . CYS A 1 263 ? 21.370 -10.838 -37.696 1.00 96.69 263 CYS A O 1
ATOM 1941 N N . GLU A 1 264 ? 22.286 -9.859 -35.892 1.00 96.81 264 GLU A N 1
ATOM 1942 C CA . GLU A 1 264 ? 21.326 -8.770 -35.771 1.00 96.81 264 GLU A CA 1
ATOM 1943 C C . GLU A 1 264 ? 19.867 -9.226 -35.635 1.00 96.81 264 GLU A C 1
ATOM 1945 O O . GLU A 1 264 ? 18.957 -8.452 -35.869 1.00 96.81 264 GLU A O 1
ATOM 1950 N N . SER A 1 265 ? 19.574 -10.459 -35.227 1.00 96.62 265 SER A N 1
ATOM 1951 C CA . SER A 1 265 ? 18.192 -10.806 -34.878 1.00 96.62 265 SER A CA 1
ATOM 1952 C C . SER A 1 265 ? 17.818 -10.230 -33.510 1.00 96.62 265 SER A C 1
ATOM 1954 O O . SER A 1 265 ? 18.631 -10.291 -32.581 1.00 96.62 265 SER A O 1
ATOM 1956 N N . ASP A 1 266 ? 16.579 -9.773 -33.345 1.00 96.00 266 ASP A N 1
ATOM 1957 C CA . ASP A 1 266 ? 16.017 -9.473 -32.026 1.00 96.00 266 ASP A CA 1
ATOM 1958 C C . ASP A 1 266 ? 15.670 -10.779 -31.307 1.00 96.00 266 ASP A C 1
ATOM 1960 O O . ASP A 1 266 ? 14.917 -11.612 -31.811 1.00 96.00 266 ASP A O 1
ATOM 1964 N N . VAL A 1 267 ? 16.261 -10.983 -30.133 1.00 94.31 267 VAL A N 1
ATOM 1965 C CA . VAL A 1 267 ? 16.105 -12.197 -29.333 1.00 94.31 267 VAL A CA 1
ATOM 1966 C C . VAL A 1 267 ? 15.226 -11.890 -28.132 1.00 94.31 267 VAL A C 1
ATOM 1968 O O . VAL A 1 267 ? 15.594 -11.094 -27.269 1.00 94.31 267 VAL A O 1
ATOM 1971 N N . TYR A 1 268 ? 14.071 -12.547 -28.069 1.00 92.62 268 TYR A N 1
ATOM 1972 C CA . TYR A 1 268 ? 13.189 -12.501 -26.909 1.00 92.62 268 TYR A CA 1
ATOM 1973 C C . TYR A 1 268 ? 13.698 -13.452 -25.823 1.00 92.62 268 TYR A C 1
ATOM 1975 O O . TYR A 1 268 ? 13.835 -14.654 -26.061 1.00 92.62 268 TYR A O 1
ATOM 1983 N N . LEU A 1 269 ? 13.979 -12.927 -24.631 1.00 92.75 269 LEU A N 1
ATOM 1984 C CA . LEU A 1 269 ? 14.435 -13.734 -23.504 1.00 92.75 269 LEU A CA 1
ATOM 1985 C C . LEU A 1 269 ? 13.266 -14.549 -22.913 1.00 92.75 269 LEU A C 1
ATOM 1987 O O . LEU A 1 269 ? 12.216 -13.964 -22.615 1.00 92.75 269 LEU A O 1
ATOM 1991 N N . PRO A 1 270 ? 13.433 -15.873 -22.708 1.00 91.88 270 PRO A N 1
ATOM 1992 C CA . PRO A 1 270 ? 12.444 -16.701 -22.016 1.00 91.88 270 PRO A CA 1
ATOM 1993 C C . PRO A 1 270 ? 12.145 -16.191 -20.602 1.00 91.88 270 PRO A C 1
ATOM 1995 O O . PRO A 1 270 ? 13.023 -15.618 -19.956 1.00 91.88 270 PRO A O 1
ATOM 1998 N N . ASP A 1 271 ? 10.931 -16.441 -20.102 1.00 87.56 271 ASP A N 1
ATOM 1999 C CA . ASP A 1 271 ? 10.456 -15.934 -18.804 1.00 87.56 271 ASP A CA 1
ATOM 2000 C C . ASP A 1 271 ? 11.392 -16.290 -17.648 1.00 87.56 271 ASP A C 1
ATOM 2002 O O . ASP A 1 271 ? 11.725 -15.407 -16.865 1.00 87.56 271 ASP A O 1
ATOM 2006 N N . ASP A 1 272 ? 11.873 -17.531 -17.570 1.00 88.12 272 ASP A N 1
ATOM 2007 C CA . ASP A 1 272 ? 12.758 -17.969 -16.483 1.00 88.12 272 ASP A CA 1
ATOM 2008 C C . ASP A 1 272 ? 14.085 -17.200 -16.477 1.00 88.12 272 ASP A C 1
ATOM 2010 O O . ASP A 1 272 ? 14.562 -16.769 -15.426 1.00 88.12 272 ASP A O 1
ATOM 2014 N N . LEU A 1 273 ? 14.658 -16.966 -17.664 1.00 90.12 273 LEU A N 1
ATOM 2015 C CA . LEU A 1 273 ? 15.882 -16.183 -17.806 1.00 90.12 273 LEU A CA 1
ATOM 2016 C C . LEU A 1 273 ? 15.619 -14.705 -17.507 1.00 90.12 273 LEU A C 1
ATOM 2018 O O . LEU A 1 273 ? 16.428 -14.060 -16.853 1.00 90.12 273 LEU A O 1
ATOM 2022 N N . TRP A 1 274 ? 14.482 -14.164 -17.944 1.00 89.31 274 TRP A N 1
ATOM 2023 C CA . TRP A 1 274 ? 14.104 -12.786 -17.645 1.00 89.31 274 TRP A CA 1
ATOM 2024 C C . TRP A 1 274 ? 13.905 -12.560 -16.141 1.00 89.31 274 TRP A C 1
ATOM 2026 O O . TRP A 1 274 ? 14.464 -11.616 -15.586 1.00 89.31 274 TRP A O 1
ATOM 2036 N N . LEU A 1 275 ? 13.150 -13.439 -15.478 1.00 85.19 275 LEU A N 1
ATOM 2037 C CA . LEU A 1 275 ? 12.839 -13.365 -14.049 1.00 85.19 275 LEU A CA 1
ATOM 2038 C C . LEU A 1 275 ? 14.055 -13.637 -13.161 1.00 85.19 275 LEU A C 1
ATOM 2040 O O . LEU A 1 275 ? 14.079 -13.163 -12.026 1.00 85.19 275 LEU A O 1
ATOM 2044 N N . HIS A 1 276 ? 15.072 -14.339 -13.672 1.00 85.44 276 HIS A N 1
ATOM 2045 C CA . HIS A 1 276 ? 16.371 -14.438 -13.010 1.00 85.44 276 HIS A CA 1
ATOM 2046 C C . HIS A 1 276 ? 17.003 -13.055 -12.804 1.00 85.44 276 HIS A C 1
ATOM 2048 O O . HIS A 1 276 ? 17.495 -12.766 -11.716 1.00 85.44 276 HIS A O 1
ATOM 2054 N N . PHE A 1 277 ? 16.944 -12.189 -13.823 1.00 83.50 277 PHE A N 1
ATOM 2055 C CA . PHE A 1 277 ? 17.492 -10.833 -13.746 1.00 83.50 277 PHE A CA 1
ATOM 2056 C C . PHE A 1 277 ? 16.525 -9.797 -13.180 1.00 83.50 277 PHE A C 1
ATOM 2058 O O . PHE A 1 277 ? 16.937 -8.838 -12.531 1.00 83.50 277 PHE A O 1
ATOM 2065 N N . ASN A 1 278 ? 15.233 -9.992 -13.429 1.00 79.69 278 ASN A N 1
ATOM 2066 C CA . ASN A 1 278 ? 14.172 -9.060 -13.076 1.00 79.69 278 ASN A CA 1
ATOM 2067 C C . ASN A 1 278 ? 13.093 -9.800 -12.285 1.00 79.69 278 ASN A C 1
ATOM 2069 O O . ASN A 1 278 ? 12.005 -10.049 -12.818 1.00 79.69 278 ASN A O 1
ATOM 2073 N N . PRO A 1 279 ? 13.368 -10.166 -11.018 1.00 76.94 279 PRO A N 1
ATOM 2074 C CA . PRO A 1 279 ? 12.360 -10.765 -10.163 1.00 76.94 279 PRO A CA 1
ATOM 2075 C C . PRO A 1 279 ? 11.114 -9.884 -10.156 1.00 76.94 279 PRO A C 1
ATOM 2077 O O . PRO A 1 279 ? 11.206 -8.665 -9.989 1.00 76.94 279 PRO A O 1
ATOM 2080 N N . ALA A 1 280 ? 9.944 -10.492 -10.353 1.00 76.06 280 ALA A N 1
ATOM 2081 C CA . ALA A 1 280 ? 8.697 -9.746 -10.390 1.00 76.06 280 ALA A CA 1
ATOM 2082 C C . ALA A 1 280 ? 8.522 -8.980 -9.071 1.00 76.06 280 ALA A C 1
ATOM 2084 O O . ALA A 1 280 ? 8.280 -9.581 -8.019 1.00 76.06 280 ALA A O 1
ATOM 2085 N N . ALA A 1 281 ? 8.656 -7.651 -9.124 1.00 79.56 281 ALA A N 1
ATOM 2086 C CA . ALA A 1 281 ? 8.397 -6.820 -7.964 1.00 79.56 281 ALA A CA 1
ATOM 2087 C C . ALA A 1 281 ? 6.951 -7.063 -7.532 1.00 79.56 281 ALA A C 1
ATOM 2089 O O . ALA A 1 281 ? 6.015 -7.002 -8.332 1.00 79.56 281 ALA A O 1
ATOM 2090 N N . LYS A 1 282 ? 6.773 -7.382 -6.253 1.00 85.62 282 LYS A N 1
ATOM 2091 C CA . LYS A 1 282 ? 5.441 -7.527 -5.681 1.00 85.62 282 LYS A CA 1
ATOM 2092 C C . LYS A 1 282 ? 4.875 -6.133 -5.446 1.00 85.62 282 LYS A C 1
ATOM 2094 O O . LYS A 1 282 ? 5.595 -5.234 -5.009 1.00 85.62 282 LYS A O 1
ATOM 2099 N N . ARG A 1 283 ? 3.582 -5.963 -5.718 1.00 90.88 283 ARG A N 1
ATOM 2100 C CA . ARG A 1 283 ? 2.831 -4.767 -5.319 1.00 90.88 283 ARG A CA 1
ATOM 2101 C C . ARG A 1 283 ? 2.958 -4.615 -3.799 1.00 90.88 283 ARG A C 1
ATOM 2103 O O . ARG A 1 283 ? 2.629 -5.547 -3.063 1.00 90.88 283 ARG A O 1
ATOM 2110 N N . ALA A 1 284 ? 3.482 -3.486 -3.340 1.00 92.50 284 ALA A N 1
ATOM 2111 C CA . ALA A 1 284 ? 3.808 -3.236 -1.942 1.00 92.50 284 ALA A CA 1
ATOM 2112 C C . ALA A 1 284 ? 3.023 -2.039 -1.408 1.00 92.50 284 ALA A C 1
ATOM 2114 O O . ALA A 1 284 ? 2.822 -1.050 -2.109 1.00 92.50 284 ALA A O 1
ATOM 2115 N N . ARG A 1 285 ? 2.582 -2.148 -0.151 1.00 94.69 285 ARG A N 1
ATOM 2116 C CA . ARG A 1 285 ? 1.916 -1.059 0.570 1.00 94.69 285 ARG A CA 1
ATOM 2117 C C . ARG A 1 285 ? 2.970 -0.065 1.036 1.00 94.69 285 ARG A C 1
ATOM 2119 O O . ARG A 1 285 ? 3.959 -0.480 1.641 1.00 94.69 285 ARG A O 1
ATOM 2126 N N . TRP A 1 286 ? 2.716 1.209 0.800 1.00 97.06 286 TRP A N 1
ATOM 2127 C CA . TRP A 1 286 ? 3.509 2.321 1.312 1.00 97.06 286 TRP A CA 1
ATOM 2128 C C . TRP A 1 286 ? 2.567 3.446 1.749 1.00 97.06 286 TRP A C 1
ATOM 2130 O O . TRP A 1 286 ? 1.368 3.380 1.482 1.00 97.06 286 TRP A O 1
ATOM 2140 N N . TRP A 1 287 ? 3.070 4.434 2.479 1.00 97.94 287 TRP A N 1
ATOM 2141 C CA . TRP A 1 287 ? 2.250 5.471 3.097 1.00 97.94 287 TRP A CA 1
ATOM 2142 C C . TRP A 1 287 ? 2.758 6.866 2.764 1.00 97.94 287 TRP A C 1
ATOM 2144 O O . TRP A 1 287 ? 3.966 7.111 2.776 1.00 97.94 287 TRP A O 1
ATOM 2154 N N . MET A 1 288 ? 1.810 7.773 2.537 1.00 97.94 288 MET A N 1
ATOM 2155 C CA . MET A 1 288 ? 2.004 9.217 2.603 1.00 97.94 288 MET A CA 1
ATOM 2156 C C . MET A 1 288 ? 1.470 9.720 3.943 1.00 97.94 288 MET A C 1
ATOM 2158 O O . MET A 1 288 ? 0.342 9.399 4.324 1.00 97.94 288 MET A O 1
ATOM 2162 N N . LEU A 1 289 ? 2.277 10.500 4.652 1.00 97.06 289 LEU A N 1
ATOM 2163 C CA . LEU A 1 289 ? 1.884 11.172 5.884 1.00 97.06 289 LEU A CA 1
ATOM 2164 C C . LEU A 1 289 ? 1.768 12.665 5.613 1.00 97.06 289 LEU A C 1
ATOM 2166 O O . LEU A 1 289 ? 2.628 13.257 4.954 1.00 97.06 289 LEU A O 1
ATOM 2170 N N . PHE A 1 290 ? 0.718 13.253 6.163 1.00 96.12 290 PHE A N 1
ATOM 2171 C CA . PHE A 1 290 ? 0.385 14.656 6.023 1.00 96.12 290 PHE A CA 1
ATOM 2172 C C . PHE A 1 290 ? 0.279 15.300 7.393 1.00 96.12 290 PHE A C 1
ATOM 2174 O O . PHE A 1 290 ? -0.270 14.703 8.321 1.00 96.12 290 PHE A O 1
ATOM 2181 N N . GLU A 1 291 ? 0.733 16.541 7.490 1.00 91.25 291 GLU A N 1
ATOM 2182 C CA . GLU A 1 291 ? 0.347 17.406 8.599 1.00 91.25 291 GLU A CA 1
ATOM 2183 C C . GLU A 1 291 ? -1.169 17.634 8.530 1.00 91.25 291 GLU A C 1
ATOM 2185 O O . GLU A 1 291 ? -1.734 17.889 7.454 1.00 91.25 291 GLU A O 1
ATOM 2190 N N . ALA A 1 292 ? -1.846 17.474 9.667 1.00 79.56 292 ALA A N 1
ATOM 2191 C CA . ALA A 1 292 ? -3.244 17.856 9.767 1.00 79.56 292 ALA A CA 1
ATOM 2192 C C . ALA A 1 292 ? -3.386 19.371 9.552 1.00 79.56 292 ALA A C 1
ATOM 2194 O O . ALA A 1 292 ? -2.508 20.149 9.926 1.00 79.56 292 ALA A O 1
ATOM 2195 N N . ARG A 1 293 ? -4.472 19.763 8.883 1.00 63.53 293 ARG A N 1
ATOM 2196 C CA . ARG A 1 293 ? -4.799 21.168 8.616 1.00 63.53 293 ARG A CA 1
ATOM 2197 C C . ARG A 1 293 ? -5.477 21.819 9.809 1.00 63.53 293 ARG A C 1
ATOM 2199 O O . ARG A 1 293 ? -6.255 21.106 10.479 1.00 63.53 293 ARG A O 1
#

Sequence (293 aa):
MPKTERLPEALGGAEFRAFSLDEGQPIREGEPLASFALGGKLVVMRATHSGTLLRKLISEELRCAAGDPVALVGAAGEDVGYDPAQVQCVRLLLLNKCSECGNDYPVNGMVERARCTRCGDIQPLGRDFWQDDVAEDVGFARTPGARGGGVTLGGPTVECRGLPPLCRKCFTLLDMNALTAAWKLASKGGRASIECGECGETHAARMPPAWAAEIFGGIAFLVGEVTGEPGPDGPKPVIFKCPSCLAALEIAGEKRIVRCKYCESDVYLPDDLWLHFNPAAKRARWWMLFEAR